Protein AF-A0A292Q7K5-F1 (afdb_monomer_lite)

Radius of gyration: 39.75 Å; chains: 1; bounding box: 75×48×120 Å

pLDDT: mean 90.68, std 8.89, range [57.94, 98.62]

Secondary structure (DSSP, 8-state):
-HHHHHHHHHHHHHHHHHHHHHHHHHHHHHHHHHHHHHHHHHHHHHHHHHHHHHHHHHHHHHHHHHHHHHHHHHHHHHHHHHHHHHHTT---HHHHHHHHT--PPP-S--HHHHHHTTSSTTPPP-THHHHHHHSS-HHHHTT---HHHHHHHHHHHH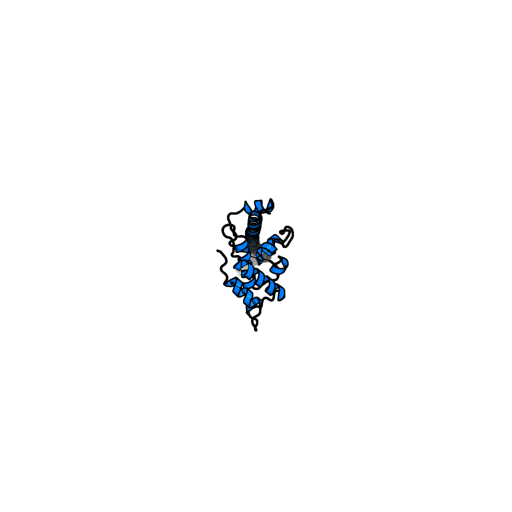HHH-SS-PBPHHHHHHHHHHHHHHHHTTS-TTTTT-SSPPHHHHHHHHHHHS--B-

Organism: NCBI:txid59557

Structure (mmCIF, N/CA/C/O backbone):
data_AF-A0A292Q7K5-F1
#
_entry.id   AF-A0A292Q7K5-F1
#
loop_
_atom_site.group_PDB
_atom_site.id
_atom_site.type_symbol
_atom_site.label_atom_id
_atom_site.label_alt_id
_atom_site.label_comp_id
_atom_site.label_asym_id
_atom_site.label_entity_id
_atom_site.label_seq_id
_atom_site.pdbx_PDB_ins_code
_atom_site.Cartn_x
_atom_site.Cartn_y
_atom_site.Cartn_z
_atom_site.occupancy
_atom_site.B_iso_or_equiv
_atom_site.auth_seq_id
_atom_site.auth_comp_id
_atom_site.auth_asym_id
_atom_site.auth_atom_id
_atom_site.pdbx_PDB_model_num
ATOM 1 N N . MET A 1 1 ? -46.861 -5.643 101.966 1.00 59.75 1 MET A N 1
ATOM 2 C CA . MET A 1 1 ? -46.716 -6.435 100.722 1.00 59.75 1 MET A CA 1
ATOM 3 C C . MET A 1 1 ? -47.326 -5.723 99.512 1.00 59.75 1 MET A C 1
ATOM 5 O O . MET A 1 1 ? -46.692 -5.736 98.468 1.00 59.75 1 MET A O 1
ATOM 9 N N . GLU A 1 2 ? -48.463 -5.030 99.649 1.00 62.25 2 GLU A N 1
ATOM 10 C CA . GLU A 1 2 ? -49.183 -4.361 98.541 1.00 62.25 2 GLU A CA 1
ATOM 11 C C . GLU A 1 2 ? -48.397 -3.256 97.806 1.00 62.25 2 GLU A C 1
ATOM 13 O O . GLU A 1 2 ? -48.367 -3.246 96.582 1.00 62.25 2 GLU A O 1
ATOM 18 N N . SER A 1 3 ? -47.678 -2.376 98.517 1.00 68.56 3 SER A N 1
ATOM 19 C CA . SER A 1 3 ? -46.889 -1.297 97.884 1.00 68.56 3 SER A CA 1
ATOM 20 C C . SER A 1 3 ? -45.790 -1.819 96.943 1.00 68.56 3 SER A C 1
ATOM 22 O O . SER A 1 3 ? -45.559 -1.242 95.886 1.00 68.56 3 SER A O 1
ATOM 24 N N . ARG A 1 4 ? -45.152 -2.949 97.274 1.00 69.81 4 ARG A N 1
ATOM 25 C CA . ARG A 1 4 ? -44.106 -3.559 96.437 1.00 69.81 4 ARG A CA 1
ATOM 26 C C . ARG A 1 4 ? -44.686 -4.245 95.195 1.00 69.81 4 ARG A C 1
ATOM 28 O O . ARG A 1 4 ? -44.057 -4.195 94.146 1.00 69.81 4 ARG A O 1
ATOM 35 N N . ALA A 1 5 ? -45.881 -4.832 95.308 1.00 69.50 5 ALA A N 1
ATOM 36 C CA . ALA A 1 5 ? -46.609 -5.404 94.173 1.00 69.50 5 ALA A CA 1
ATOM 37 C C . ALA A 1 5 ? -47.052 -4.310 93.180 1.00 69.50 5 ALA A C 1
ATOM 39 O O . ALA A 1 5 ? -46.844 -4.441 91.975 1.00 69.50 5 ALA A O 1
ATOM 40 N N . HIS A 1 6 ? -47.549 -3.183 93.697 1.00 72.19 6 HIS A N 1
ATOM 41 C CA . HIS A 1 6 ? -47.954 -2.035 92.885 1.00 72.19 6 HIS A CA 1
ATOM 42 C C . HIS A 1 6 ? -46.765 -1.371 92.160 1.00 72.19 6 HIS A C 1
ATOM 44 O O . HIS A 1 6 ? -46.890 -0.946 91.011 1.00 72.19 6 HIS A O 1
ATOM 50 N N . VAL A 1 7 ? -45.590 -1.305 92.800 1.00 74.94 7 VAL A N 1
ATOM 51 C CA . VAL A 1 7 ? -44.351 -0.840 92.147 1.00 74.94 7 VAL A CA 1
ATOM 52 C C . VAL A 1 7 ? -43.953 -1.789 91.009 1.00 74.94 7 VAL A C 1
ATOM 54 O O . VAL A 1 7 ? -43.733 -1.323 89.892 1.00 74.94 7 VAL A O 1
ATOM 57 N N . SER A 1 8 ? -43.986 -3.111 91.222 1.00 81.06 8 SER A N 1
ATOM 58 C CA . SER A 1 8 ? -43.651 -4.081 90.166 1.00 81.06 8 SER A CA 1
ATOM 59 C C . SER A 1 8 ? -44.613 -4.068 88.968 1.00 81.06 8 SER A C 1
ATOM 61 O O . SER A 1 8 ? -44.177 -4.236 87.831 1.00 81.06 8 SER A O 1
ATOM 63 N N . GLU A 1 9 ? -45.909 -3.814 89.173 1.00 86.44 9 GLU A N 1
ATOM 64 C CA . GLU A 1 9 ? -46.869 -3.668 88.066 1.00 86.44 9 GLU A CA 1
ATOM 65 C C . GLU A 1 9 ? -46.589 -2.423 87.213 1.00 86.44 9 GLU A C 1
ATOM 67 O O . GLU A 1 9 ? -46.677 -2.476 85.982 1.00 86.44 9 GLU A O 1
ATOM 72 N N . SER A 1 10 ? -46.199 -1.316 87.853 1.00 84.69 10 SER A N 1
ATOM 73 C CA . SER A 1 10 ? -45.839 -0.075 87.158 1.00 84.69 10 SER A CA 1
ATOM 74 C C . SER A 1 10 ? -44.553 -0.206 86.326 1.00 84.69 10 SER A C 1
ATOM 76 O O . SER A 1 10 ? -44.488 0.282 85.194 1.00 84.69 10 SER A O 1
ATOM 78 N N . GLU A 1 11 ? -43.559 -0.945 86.823 1.00 91.50 11 GLU A N 1
ATOM 79 C CA . GLU A 1 11 ? -42.323 -1.256 86.093 1.00 91.50 11 GLU A CA 1
ATOM 80 C C . GLU A 1 11 ? -42.604 -2.157 84.880 1.00 91.50 11 GLU A C 1
ATOM 82 O O . GLU A 1 11 ? -42.139 -1.877 83.774 1.00 91.50 11 GLU A O 1
ATOM 87 N N . ILE A 1 12 ? -43.454 -3.181 85.040 1.00 90.69 12 ILE A N 1
ATOM 88 C CA . ILE A 1 12 ? -43.890 -4.060 83.940 1.00 90.69 12 ILE A CA 1
ATOM 89 C C . ILE A 1 12 ? -44.630 -3.267 82.855 1.00 90.69 12 ILE A C 1
ATOM 91 O O . ILE A 1 12 ? -44.438 -3.517 81.6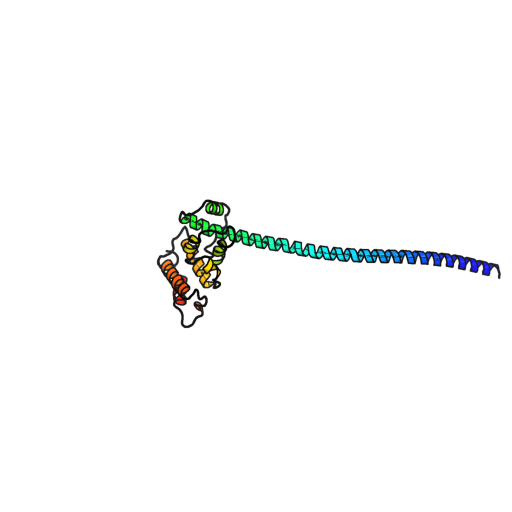62 1.00 90.69 12 ILE A O 1
ATOM 95 N N . ALA A 1 13 ? -45.487 -2.318 83.239 1.00 90.62 13 ALA A N 1
ATOM 96 C CA . ALA A 1 13 ? -46.201 -1.473 82.286 1.00 90.62 13 ALA A CA 1
ATOM 97 C C . ALA A 1 13 ? -45.246 -0.570 81.486 1.00 90.62 13 ALA A C 1
ATOM 99 O O . ALA A 1 13 ? -45.431 -0.405 80.278 1.00 90.62 13 ALA A O 1
ATOM 100 N N . THR A 1 14 ? -44.213 -0.030 82.139 1.00 93.88 14 THR A N 1
ATOM 101 C CA . THR A 1 14 ? -43.173 0.786 81.494 1.00 93.88 14 THR A CA 1
ATOM 102 C C . THR A 1 14 ? -42.346 -0.049 80.511 1.00 93.88 14 THR A C 1
ATOM 104 O O . THR A 1 14 ? -42.271 0.302 79.334 1.00 93.88 14 THR A O 1
ATOM 107 N N . LEU A 1 15 ? -41.860 -1.224 80.931 1.00 94.25 15 LEU A N 1
ATOM 108 C CA . LEU A 1 15 ? -41.117 -2.153 80.066 1.00 94.25 15 LEU A CA 1
ATOM 109 C C . LEU A 1 15 ? -41.929 -2.594 78.839 1.00 94.25 15 LEU A C 1
ATOM 111 O O . LEU A 1 15 ? -41.393 -2.705 77.739 1.00 94.25 15 LEU A O 1
ATOM 115 N N . LYS A 1 16 ? -43.243 -2.813 78.982 1.00 93.69 16 LYS A N 1
ATOM 116 C CA . LYS A 1 16 ? -44.119 -3.137 77.841 1.00 93.69 16 LYS A CA 1
ATOM 117 C C . LYS A 1 16 ? -44.179 -2.011 76.807 1.00 93.69 16 LYS A C 1
ATOM 119 O O . LYS A 1 16 ? -44.202 -2.306 75.612 1.00 93.69 16 LYS A O 1
ATOM 124 N N . LYS A 1 17 ? -44.215 -0.748 77.246 1.00 93.94 17 LYS A N 1
ATOM 125 C CA . LYS A 1 17 ? -44.195 0.412 76.340 1.00 93.94 17 LYS A CA 1
ATOM 126 C C . LYS A 1 17 ? -42.858 0.523 75.611 1.00 93.94 17 LYS A C 1
ATOM 128 O O . LYS A 1 17 ? -42.858 0.708 74.400 1.00 93.94 17 LYS A O 1
ATOM 133 N N . GLU A 1 18 ? -41.745 0.335 76.315 1.00 95.50 18 GLU A N 1
ATOM 134 C CA . GLU A 1 18 ? -40.409 0.330 75.704 1.00 95.50 18 GLU A CA 1
ATOM 135 C C . GLU A 1 18 ? -40.258 -0.792 74.669 1.00 95.50 18 GLU A C 1
ATOM 137 O O . GLU A 1 18 ? -39.782 -0.558 73.562 1.00 95.50 18 GLU A O 1
ATOM 142 N N . VAL A 1 19 ? -40.732 -2.006 74.974 1.00 95.06 19 VAL A N 1
ATOM 143 C CA . VAL A 1 19 ? -40.730 -3.129 74.019 1.00 95.06 19 VAL A CA 1
ATOM 144 C C . VAL A 1 19 ? -41.565 -2.817 72.775 1.00 95.06 19 VAL A C 1
ATOM 146 O O . VAL A 1 19 ? -41.163 -3.182 71.670 1.00 95.06 19 VAL A O 1
ATOM 149 N N . ALA A 1 20 ? -42.712 -2.150 72.927 1.00 94.25 20 ALA A N 1
ATOM 150 C CA . ALA A 1 20 ? -43.522 -1.720 71.790 1.00 94.25 20 ALA A CA 1
ATOM 151 C C . ALA A 1 20 ? -42.780 -0.682 70.930 1.00 94.25 20 ALA A C 1
ATOM 153 O O . ALA A 1 20 ? -42.693 -0.871 69.718 1.00 94.25 20 ALA A O 1
ATOM 154 N N . SER A 1 21 ? -42.168 0.328 71.560 1.00 95.81 21 SER A N 1
ATOM 155 C CA . SER A 1 21 ? -41.356 1.353 70.886 1.00 95.81 21 SER A CA 1
ATOM 156 C C . SER A 1 21 ? -40.204 0.736 70.087 1.00 95.81 21 SER A C 1
ATOM 158 O O . SER A 1 21 ? -40.083 0.963 68.886 1.00 95.81 21 SER A O 1
ATOM 160 N N . HIS A 1 22 ? -39.407 -0.143 70.706 1.00 95.94 22 HIS A N 1
ATOM 161 C CA . HIS A 1 22 ? -38.306 -0.825 70.016 1.00 95.94 22 HIS A CA 1
ATOM 162 C C . HIS A 1 22 ? -38.790 -1.688 68.840 1.00 95.94 22 HIS A C 1
ATOM 164 O O . HIS A 1 22 ? -38.084 -1.860 67.847 1.00 95.94 22 HIS A O 1
ATOM 170 N N . LYS A 1 23 ? -39.999 -2.256 68.923 1.00 96.12 23 LYS A N 1
ATOM 171 C CA . LYS A 1 23 ? -40.568 -3.063 67.838 1.00 96.12 23 LYS A CA 1
ATOM 172 C C . LYS A 1 23 ? -40.915 -2.209 66.616 1.00 96.12 23 LYS A C 1
ATOM 174 O O . LYS A 1 23 ? -40.721 -2.675 65.492 1.00 96.12 23 LYS A O 1
ATOM 179 N N . GLU A 1 24 ? -41.403 -0.990 66.833 1.00 95.31 24 GLU A N 1
ATOM 180 C CA . GLU A 1 24 ? -41.665 -0.011 65.773 1.00 95.31 24 GLU A CA 1
ATOM 181 C C . GLU A 1 24 ? -40.358 0.465 65.124 1.00 95.31 24 GLU A C 1
ATOM 183 O O . GLU A 1 24 ? -40.239 0.428 63.899 1.00 95.31 24 GLU A O 1
ATOM 188 N N . GLU A 1 25 ? -39.331 0.777 65.920 1.00 96.75 25 GLU A N 1
ATOM 189 C CA . GLU A 1 25 ? -37.997 1.139 65.411 1.00 96.75 25 GLU A CA 1
ATOM 190 C C . GLU A 1 25 ? -37.375 0.022 64.557 1.00 96.75 25 GLU A C 1
ATOM 192 O O . GLU A 1 25 ? -36.876 0.269 63.457 1.00 96.75 25 GLU A O 1
ATOM 197 N N . ILE A 1 26 ? -37.460 -1.239 65.003 1.00 95.94 26 ILE A N 1
ATOM 198 C CA . ILE A 1 26 ? -36.984 -2.399 64.229 1.00 95.94 26 ILE A CA 1
ATOM 199 C C . ILE A 1 26 ? -37.727 -2.520 62.891 1.00 95.94 26 ILE A C 1
ATOM 201 O O . ILE A 1 26 ? -37.127 -2.911 61.885 1.00 95.94 26 ILE A O 1
ATOM 205 N N . ALA A 1 27 ? -39.029 -2.226 62.861 1.00 95.25 27 ALA A N 1
ATOM 206 C CA . ALA A 1 27 ? -39.801 -2.242 61.623 1.00 95.25 27 ALA A CA 1
ATOM 207 C C . ALA A 1 27 ? -39.350 -1.125 60.666 1.00 95.25 27 ALA A C 1
ATOM 209 O O . ALA A 1 27 ? -39.164 -1.405 59.480 1.00 95.25 27 ALA A O 1
ATOM 210 N N . SER A 1 28 ? -39.093 0.081 61.186 1.00 96.69 28 SER A N 1
ATOM 211 C CA . SER A 1 28 ? -38.555 1.211 60.414 1.00 96.69 28 SER A CA 1
ATOM 212 C C . SER A 1 28 ? -37.192 0.880 59.799 1.00 96.69 28 SER A C 1
ATOM 214 O O . SER A 1 28 ? -37.030 0.925 58.579 1.00 96.69 28 SER A O 1
ATOM 216 N N . HIS A 1 29 ? -36.234 0.401 60.602 1.00 96.56 29 HIS A N 1
ATOM 217 C CA . HIS A 1 29 ? -34.905 0.025 60.105 1.00 96.56 29 HIS A CA 1
ATOM 218 C C . HIS A 1 29 ? -34.955 -1.081 59.035 1.00 96.56 29 HIS A C 1
ATOM 220 O O . HIS A 1 29 ? -34.148 -1.095 58.105 1.00 96.56 29 HIS A O 1
ATOM 226 N N . LYS A 1 30 ? -35.911 -2.019 59.110 1.00 96.56 30 LYS A N 1
ATOM 227 C CA . LYS A 1 30 ? -36.094 -3.036 58.056 1.00 96.56 30 LYS A CA 1
ATOM 228 C C . LYS A 1 30 ? -36.529 -2.430 56.721 1.00 96.56 30 LYS A C 1
ATOM 230 O O . LYS A 1 30 ? -36.103 -2.928 55.673 1.00 96.56 30 LYS A O 1
ATOM 235 N N . GLN A 1 31 ? -37.375 -1.402 56.746 1.00 95.25 31 GLN A N 1
ATOM 236 C CA . GLN A 1 31 ? -37.785 -0.694 55.534 1.00 95.25 31 GLN A CA 1
ATOM 237 C C . GLN A 1 31 ? -36.599 0.058 54.923 1.00 95.25 31 GLN A C 1
ATOM 239 O O . GLN A 1 31 ? -36.329 -0.120 53.736 1.00 95.25 31 GLN A O 1
ATOM 244 N N . GLU A 1 32 ? -35.818 0.774 55.735 1.00 96.94 32 GLU A N 1
ATOM 245 C CA . GLU A 1 32 ? -34.603 1.472 55.285 1.00 96.94 32 GLU A CA 1
ATOM 246 C C . GLU A 1 32 ? -33.572 0.514 54.670 1.00 96.94 32 GLU A C 1
ATOM 248 O O . GLU A 1 32 ? -33.086 0.751 53.567 1.00 96.94 32 GLU A O 1
ATOM 253 N N . ILE A 1 33 ? -33.300 -0.632 55.310 1.00 96.56 33 ILE A N 1
ATOM 254 C CA . ILE A 1 33 ? -32.404 -1.667 54.758 1.00 96.56 33 ILE A CA 1
ATOM 255 C C . ILE A 1 33 ? -32.897 -2.160 53.391 1.00 96.56 33 ILE A C 1
ATOM 257 O O . ILE A 1 33 ? -32.091 -2.479 52.514 1.00 96.56 33 ILE A O 1
ATOM 261 N N . THR A 1 34 ? -34.214 -2.256 53.204 1.00 96.00 34 THR A N 1
ATOM 262 C CA . THR A 1 34 ? -34.799 -2.679 51.927 1.00 96.00 34 THR A CA 1
ATOM 263 C C . THR A 1 34 ? -34.623 -1.600 50.858 1.00 96.00 34 THR A C 1
ATOM 265 O O . THR A 1 34 ? -34.217 -1.940 49.747 1.00 96.00 34 THR A O 1
ATOM 268 N N . SER A 1 35 ? -34.824 -0.322 51.206 1.00 96.44 35 SER A N 1
ATOM 269 C CA . SER A 1 35 ? -34.551 0.820 50.316 1.00 96.44 35 SER A CA 1
ATOM 270 C C . SER A 1 35 ? -33.082 0.860 49.898 1.00 96.44 35 SER A C 1
ATOM 272 O O . SER A 1 35 ? -32.769 0.808 48.710 1.00 96.44 35 SER A O 1
ATOM 274 N N . HIS A 1 36 ? -32.157 0.798 50.861 1.00 96.69 36 HIS A N 1
ATOM 275 C CA . HIS A 1 36 ? -30.720 0.796 50.579 1.00 96.69 36 HIS A CA 1
ATOM 276 C C . HIS A 1 36 ? -30.300 -0.388 49.696 1.00 96.69 36 HIS A C 1
ATOM 278 O O . HIS A 1 36 ? -29.427 -0.252 48.841 1.00 96.69 36 HIS A O 1
ATOM 284 N N . LYS A 1 37 ? -30.922 -1.568 49.845 1.00 96.44 37 LYS A N 1
ATOM 285 C CA . LYS A 1 37 ? -30.662 -2.708 48.946 1.00 96.44 37 LYS A CA 1
ATOM 286 C C . LYS A 1 37 ? -31.072 -2.421 47.503 1.00 96.44 37 LYS A C 1
ATOM 288 O O . LYS A 1 37 ? -30.364 -2.851 46.592 1.00 96.44 37 LYS A O 1
ATOM 293 N N . GLN A 1 38 ? -32.194 -1.735 47.295 1.00 94.44 38 GLN A N 1
ATOM 294 C CA . GLN A 1 38 ? -32.655 -1.346 45.961 1.00 94.44 38 GLN A CA 1
ATOM 295 C C . GLN A 1 38 ? -31.729 -0.293 45.345 1.00 94.44 38 GLN A C 1
ATOM 297 O O . GLN A 1 38 ? -31.312 -0.456 44.200 1.00 94.44 38 GLN A O 1
ATOM 302 N N . GLU A 1 39 ? -31.315 0.711 46.117 1.00 96.19 39 GLU A N 1
ATOM 303 C CA . GLU A 1 39 ? -30.347 1.727 45.680 1.00 96.19 39 GLU A CA 1
ATOM 304 C C . GLU A 1 39 ? -28.995 1.106 45.303 1.00 96.19 39 GLU A C 1
ATOM 306 O O . GLU A 1 39 ? -28.460 1.379 44.231 1.00 96.19 39 GLU A O 1
ATOM 311 N N . ILE A 1 40 ? -28.469 0.185 46.121 1.00 96.06 40 ILE A N 1
ATOM 312 C CA . ILE A 1 40 ? -27.233 -0.553 45.810 1.00 96.06 40 ILE A CA 1
ATOM 313 C C . ILE A 1 40 ? -27.373 -1.345 44.502 1.00 96.06 40 ILE A C 1
ATOM 315 O O . ILE A 1 40 ? -26.414 -1.438 43.733 1.00 96.06 40 ILE A O 1
ATOM 319 N N . ALA A 1 41 ? -28.540 -1.943 44.246 1.00 95.00 41 ALA A N 1
ATOM 320 C CA . ALA A 1 41 ? -28.792 -2.649 42.994 1.00 95.00 41 ALA A CA 1
ATOM 321 C C . ALA A 1 41 ? -28.828 -1.685 41.793 1.00 95.00 41 ALA A C 1
ATOM 323 O O . ALA A 1 41 ? -28.227 -2.004 40.766 1.00 95.00 41 ALA A O 1
ATOM 324 N N . SER A 1 42 ? -29.443 -0.505 41.942 1.00 96.12 42 SER A N 1
ATOM 325 C CA . SER A 1 42 ? -29.451 0.551 40.917 1.00 96.12 42 SER A CA 1
ATOM 326 C C . SER A 1 42 ? -28.036 1.028 40.591 1.00 96.12 42 SER A C 1
ATOM 328 O O . SER A 1 42 ? -27.600 0.940 39.444 1.00 96.12 42 SER A O 1
ATOM 330 N N . HIS A 1 43 ? -27.260 1.405 41.614 1.00 96.00 43 HIS A N 1
ATOM 331 C CA . HIS A 1 43 ? -25.881 1.864 41.438 1.00 96.00 43 HIS A CA 1
ATOM 332 C C . HIS A 1 43 ? -24.989 0.800 40.785 1.00 96.00 43 HIS A C 1
ATOM 334 O O . HIS A 1 43 ? -24.102 1.127 40.000 1.00 96.00 43 HIS A O 1
ATOM 340 N N . LYS A 1 44 ? -25.212 -0.495 41.055 1.00 95.81 44 LYS A N 1
ATOM 341 C CA . LYS A 1 44 ? -24.493 -1.570 40.349 1.00 95.81 44 LYS A CA 1
ATOM 342 C C . LYS A 1 44 ? -24.787 -1.582 38.848 1.00 95.81 44 LYS A C 1
ATOM 344 O O . LYS A 1 44 ? -23.867 -1.842 38.075 1.00 95.81 44 LYS A O 1
ATOM 349 N N . GLY A 1 45 ? -26.034 -1.323 38.453 1.00 94.56 45 GLY A N 1
ATOM 350 C CA . GLY A 1 45 ? -26.428 -1.205 37.049 1.00 94.56 45 GLY A CA 1
ATOM 351 C C . GLY A 1 45 ? -25.756 -0.013 36.369 1.00 94.56 45 GLY A C 1
ATOM 352 O O . GLY A 1 45 ? -25.139 -0.171 35.318 1.00 94.56 45 GLY A O 1
ATOM 353 N N . GLU A 1 46 ? -25.780 1.151 37.015 1.00 95.50 46 GLU A N 1
ATOM 354 C CA . GLU A 1 46 ? -25.122 2.369 36.518 1.00 95.50 46 GLU A CA 1
ATOM 355 C C . GLU A 1 46 ? -23.606 2.181 36.367 1.00 95.50 46 GLU A C 1
ATOM 357 O O . GLU A 1 46 ? -23.035 2.507 35.328 1.00 95.50 46 GLU A O 1
ATOM 362 N N . ILE A 1 47 ? -22.946 1.563 37.355 1.00 94.94 47 ILE A N 1
ATOM 363 C CA . ILE A 1 47 ? -21.511 1.247 37.286 1.00 94.94 47 ILE A CA 1
ATOM 364 C C . ILE A 1 47 ? -21.197 0.313 36.109 1.00 94.94 47 ILE A C 1
ATOM 366 O O . ILE A 1 47 ? -20.141 0.451 35.490 1.00 94.94 47 ILE A O 1
ATOM 370 N N . ALA A 1 48 ? -22.069 -0.653 35.804 1.00 93.12 48 ALA A N 1
ATOM 371 C CA . ALA A 1 48 ? -21.885 -1.529 34.650 1.00 93.12 48 ALA A CA 1
ATOM 372 C C . ALA A 1 48 ? -22.005 -0.748 33.330 1.00 93.12 48 ALA A C 1
ATOM 374 O O . ALA A 1 48 ? -21.107 -0.851 32.497 1.00 93.12 48 ALA A O 1
ATOM 375 N N . SER A 1 49 ? -23.028 0.103 33.194 1.00 93.94 49 SER A N 1
ATOM 376 C CA . SER A 1 49 ? -23.214 0.973 32.022 1.00 93.94 49 SER A CA 1
ATOM 377 C C . SER A 1 49 ? -22.015 1.899 31.805 1.00 93.94 49 SER A C 1
ATOM 379 O O . SER A 1 49 ? -21.444 1.951 30.719 1.00 93.94 49 SER A O 1
ATOM 381 N N . HIS A 1 50 ? -21.547 2.570 32.861 1.00 94.56 50 HIS A N 1
ATOM 382 C CA . HIS A 1 50 ? -20.381 3.449 32.764 1.00 94.56 50 HIS A CA 1
ATOM 383 C C . HIS A 1 50 ? -19.094 2.698 32.412 1.00 94.56 50 HIS A C 1
ATOM 385 O O . HIS A 1 50 ? -18.223 3.252 31.744 1.00 94.56 50 HIS A O 1
ATOM 391 N N . LYS A 1 51 ? -18.943 1.432 32.822 1.00 94.25 51 LYS A N 1
ATOM 392 C CA . LYS A 1 51 ? -17.799 0.614 32.390 1.00 94.25 51 LYS A CA 1
ATOM 393 C C . LYS A 1 51 ? -17.816 0.356 30.886 1.00 94.25 51 LYS A C 1
ATOM 395 O O . LYS A 1 51 ? -16.749 0.412 30.275 1.00 94.25 51 LYS A O 1
ATOM 400 N N . GLU A 1 52 ? -18.982 0.084 30.309 1.00 92.44 52 GLU A N 1
ATOM 401 C CA . GLU A 1 52 ? -19.135 -0.113 28.864 1.00 92.44 52 GLU A CA 1
ATOM 402 C C . GLU A 1 52 ? -18.839 1.183 28.098 1.00 92.44 52 GLU A C 1
ATOM 404 O O . GLU A 1 52 ? -18.015 1.177 27.185 1.00 92.44 52 GLU A O 1
ATOM 409 N N . GLU A 1 53 ? -19.386 2.318 28.542 1.00 91.56 53 GLU A N 1
ATOM 410 C CA . GLU A 1 53 ? -19.102 3.635 27.952 1.00 91.56 53 GLU A CA 1
ATOM 411 C C . GLU A 1 53 ? -17.607 3.985 27.998 1.00 91.56 53 GLU A C 1
ATOM 413 O O . GLU A 1 53 ? -17.032 4.422 26.999 1.00 91.56 53 GLU A O 1
ATOM 418 N N . ILE A 1 54 ? -16.942 3.752 29.137 1.00 90.19 54 ILE A N 1
ATOM 419 C CA . ILE A 1 54 ? -15.496 3.976 29.281 1.00 90.19 54 ILE A CA 1
ATOM 420 C C . ILE A 1 54 ? -14.700 3.071 28.332 1.00 90.19 54 ILE A C 1
ATOM 422 O O . ILE A 1 54 ? -13.670 3.502 27.813 1.00 90.19 54 ILE A O 1
ATOM 426 N N . ALA A 1 55 ? -15.135 1.828 28.106 1.00 89.00 55 ALA A N 1
ATOM 427 C CA . ALA A 1 55 ? -14.483 0.935 27.153 1.00 89.00 55 ALA A CA 1
ATOM 428 C C . ALA A 1 55 ? -14.606 1.475 25.719 1.00 89.00 55 ALA A C 1
ATOM 430 O O . ALA A 1 55 ? -13.588 1.641 25.047 1.00 89.00 55 ALA A O 1
ATOM 431 N N . SER A 1 56 ? -15.809 1.867 25.290 1.00 87.12 56 SER A N 1
ATOM 432 C CA . SER A 1 56 ? -16.030 2.458 23.963 1.00 87.12 56 SER A CA 1
ATOM 433 C C . SER A 1 56 ? -15.255 3.766 23.761 1.00 87.12 56 SER A C 1
ATOM 435 O O . SER A 1 56 ? -14.639 3.976 22.714 1.00 87.12 56 SER A O 1
ATOM 437 N N . LEU A 1 57 ? -15.207 4.631 24.779 1.00 87.00 57 LEU A N 1
ATOM 438 C CA . LEU A 1 57 ? -14.432 5.875 24.738 1.00 87.00 57 LEU A CA 1
ATOM 439 C C . LEU A 1 57 ? -12.919 5.641 24.671 1.00 87.00 57 LEU A C 1
ATOM 441 O O . LEU A 1 57 ? -12.203 6.504 24.172 1.00 87.00 57 LEU A O 1
ATOM 445 N N . LYS A 1 58 ? -12.413 4.501 25.154 1.00 84.94 58 LYS A N 1
ATOM 446 C CA . LYS A 1 58 ? -10.996 4.133 25.012 1.00 84.94 58 LYS A CA 1
ATOM 447 C C . LYS A 1 58 ? -10.659 3.615 23.615 1.00 84.94 58 LYS A C 1
ATOM 449 O O . LYS A 1 58 ? -9.538 3.829 23.161 1.00 84.94 58 LYS A O 1
ATOM 454 N N . GLU A 1 59 ? -11.603 2.971 22.935 1.00 84.25 59 GLU A N 1
ATOM 455 C CA . GLU A 1 59 ? -11.412 2.457 21.573 1.00 84.25 59 GLU A CA 1
ATOM 456 C C . GLU A 1 59 ? -11.533 3.542 20.492 1.00 84.25 59 GLU A C 1
ATOM 458 O O . GLU A 1 59 ? -10.860 3.475 19.466 1.00 84.25 59 GLU A O 1
ATOM 463 N N . GLY A 1 60 ? -12.349 4.578 20.708 1.00 84.94 60 GLY A N 1
ATOM 464 C CA . GLY A 1 60 ? -12.498 5.677 19.744 1.00 84.94 60 GLY A CA 1
ATOM 465 C C . GLY A 1 60 ? -11.170 6.361 19.356 1.00 84.94 60 GLY A C 1
ATOM 466 O O . GLY A 1 60 ? -10.877 6.486 18.165 1.00 84.94 60 GLY A O 1
ATOM 467 N N . PRO A 1 61 ? -10.327 6.780 20.322 1.00 83.81 61 PRO A N 1
ATOM 468 C CA . PRO A 1 61 ? -9.039 7.413 20.046 1.00 83.81 61 PRO A CA 1
ATOM 469 C C . PRO A 1 61 ? -8.049 6.526 19.286 1.00 83.81 61 PRO A C 1
ATOM 471 O O . PRO A 1 61 ? -7.315 7.042 18.444 1.00 83.81 61 PRO A O 1
ATOM 474 N N . THR A 1 62 ? -8.016 5.214 19.548 1.00 79.19 62 THR A N 1
ATOM 475 C CA . THR A 1 62 ? -7.110 4.296 18.836 1.00 79.19 62 THR A CA 1
ATOM 476 C C . THR A 1 62 ? -7.533 4.144 17.381 1.00 79.19 62 THR A C 1
ATOM 478 O O . THR A 1 62 ? -6.716 4.359 16.489 1.00 79.19 62 THR A O 1
ATOM 481 N N . GLN A 1 63 ? -8.824 3.914 17.128 1.00 80.50 63 GLN A N 1
ATOM 482 C CA . GLN A 1 63 ? -9.371 3.846 15.769 1.00 80.50 63 GLN A CA 1
ATOM 483 C C . GLN A 1 63 ? -9.153 5.154 14.996 1.00 80.50 63 GLN A C 1
ATOM 485 O O . GLN A 1 63 ? -8.801 5.140 13.814 1.00 80.50 63 GLN A O 1
ATOM 490 N N . MET A 1 64 ? -9.325 6.303 15.660 1.00 79.00 64 MET A N 1
ATOM 491 C CA . MET A 1 64 ? -9.093 7.604 15.035 1.00 79.00 64 MET A CA 1
ATOM 492 C C . MET A 1 64 ? -7.615 7.822 14.696 1.00 79.00 64 MET A C 1
ATOM 494 O O . MET A 1 64 ? -7.306 8.331 13.618 1.00 79.00 64 MET A O 1
ATOM 498 N N . ASN A 1 65 ? -6.700 7.405 15.574 1.00 80.38 65 ASN A N 1
ATOM 499 C CA . ASN A 1 65 ? -5.266 7.479 15.315 1.00 80.38 65 ASN A CA 1
ATOM 500 C C . ASN A 1 65 ? -4.846 6.566 14.151 1.00 80.38 65 ASN A C 1
ATOM 502 O O . ASN A 1 65 ? -4.100 6.998 13.274 1.00 80.38 65 ASN A O 1
ATOM 506 N N . ASP A 1 66 ? -5.381 5.346 14.080 1.00 79.00 66 ASP A N 1
ATOM 507 C CA . ASP A 1 66 ? -5.117 4.415 12.976 1.00 79.00 66 ASP A CA 1
ATOM 508 C C . ASP A 1 66 ? -5.631 4.964 11.636 1.00 79.00 66 ASP A C 1
ATOM 510 O O . ASP A 1 66 ? -4.936 4.914 10.615 1.00 79.00 66 ASP A O 1
ATOM 514 N N . CYS A 1 67 ? -6.820 5.576 11.637 1.00 78.81 67 CYS A N 1
ATOM 515 C CA . CYS A 1 67 ? -7.368 6.264 10.468 1.00 78.81 67 CYS A CA 1
ATOM 516 C C . CYS A 1 67 ? -6.484 7.447 10.040 1.00 78.81 67 CYS A C 1
ATOM 518 O O . CYS A 1 67 ? -6.189 7.611 8.853 1.00 78.81 67 CYS A O 1
ATOM 520 N N . LEU A 1 68 ? -5.993 8.242 10.994 1.00 79.56 68 LEU A N 1
ATOM 521 C CA . LEU A 1 68 ? -5.090 9.358 10.719 1.00 79.56 68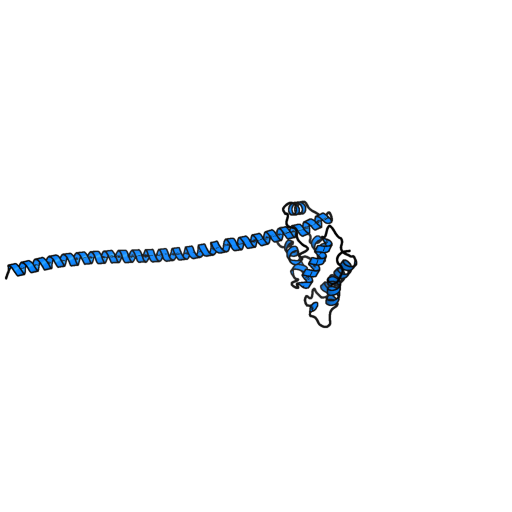 LEU A CA 1
ATOM 522 C C . LEU A 1 68 ? -3.755 8.880 10.125 1.00 79.56 68 LEU A C 1
ATOM 524 O O . LEU A 1 68 ? -3.275 9.461 9.149 1.00 79.56 68 LEU A O 1
ATOM 528 N N . LEU A 1 69 ? -3.172 7.803 10.655 1.00 77.69 69 LEU A N 1
ATOM 529 C CA . LEU A 1 69 ? -1.962 7.186 10.101 1.00 77.69 69 LEU A CA 1
ATOM 530 C C . LEU A 1 69 ? -2.197 6.675 8.671 1.00 77.69 69 LEU A C 1
ATOM 532 O O . LEU A 1 69 ? -1.388 6.929 7.780 1.00 77.69 69 LEU A O 1
ATOM 536 N N . SER A 1 70 ? -3.343 6.041 8.414 1.00 80.19 70 SER A N 1
ATOM 537 C CA . SER A 1 70 ? -3.736 5.612 7.065 1.00 80.19 70 SER A CA 1
ATOM 538 C C . SER A 1 70 ? -3.884 6.794 6.096 1.00 80.19 70 SER A C 1
ATOM 540 O O . SER A 1 70 ? -3.363 6.757 4.979 1.00 80.19 70 SER A O 1
ATOM 542 N N . LEU A 1 71 ? -4.547 7.875 6.517 1.00 79.19 71 LEU A N 1
ATOM 543 C CA . LEU A 1 71 ? -4.739 9.079 5.703 1.00 79.19 71 LEU A CA 1
ATOM 544 C C . LEU A 1 71 ? -3.420 9.802 5.428 1.00 79.19 71 LEU A C 1
ATOM 546 O O . LEU A 1 71 ? -3.160 10.207 4.297 1.00 79.19 71 LEU A O 1
ATOM 550 N N . THR A 1 72 ? -2.568 9.961 6.438 1.00 81.00 72 THR A N 1
ATOM 551 C CA . THR A 1 72 ? -1.245 10.584 6.273 1.00 81.00 72 THR A CA 1
ATOM 552 C C . THR A 1 72 ? -0.358 9.775 5.333 1.00 81.00 72 THR A C 1
ATOM 554 O O . THR A 1 72 ? 0.238 10.357 4.424 1.00 81.00 72 THR A O 1
ATOM 557 N N . LEU A 1 73 ? -0.332 8.446 5.468 1.00 82.81 73 LEU A N 1
ATOM 558 C CA . LEU A 1 73 ? 0.380 7.574 4.537 1.00 82.81 73 LEU A CA 1
ATOM 559 C C . LEU A 1 73 ? -0.167 7.722 3.112 1.00 82.81 73 LEU A C 1
ATOM 561 O O . LEU A 1 73 ? 0.614 7.934 2.182 1.00 82.81 73 LEU A O 1
ATOM 565 N N . ARG A 1 74 ? -1.497 7.697 2.945 1.00 86.88 74 ARG A N 1
ATOM 566 C CA . ARG A 1 74 ? -2.164 7.894 1.650 1.00 86.88 74 ARG A CA 1
ATOM 567 C C . ARG A 1 74 ? -1.733 9.203 0.987 1.00 86.88 74 ARG A C 1
ATOM 569 O O . ARG A 1 74 ? -1.331 9.175 -0.171 1.00 86.88 74 ARG A O 1
ATOM 576 N N . HIS A 1 75 ? -1.721 10.320 1.715 1.00 86.06 75 HIS A N 1
ATOM 577 C CA . HIS A 1 75 ? -1.269 11.608 1.175 1.00 86.06 75 HIS A CA 1
ATOM 578 C C . HIS A 1 75 ? 0.204 11.585 0.742 1.00 86.06 75 HIS A C 1
ATOM 580 O O . HIS A 1 75 ? 0.550 12.116 -0.315 1.00 86.06 75 HIS A O 1
ATOM 586 N N . VAL A 1 76 ? 1.090 10.954 1.523 1.00 88.25 76 VAL A N 1
ATOM 587 C CA . VAL A 1 76 ? 2.510 10.816 1.151 1.00 88.25 76 VAL A CA 1
ATOM 588 C C . VAL A 1 76 ? 2.660 10.003 -0.141 1.00 88.25 76 VAL A C 1
ATOM 590 O O . VAL A 1 76 ? 3.465 10.367 -0.999 1.00 88.25 76 VAL A O 1
ATOM 593 N N . ARG A 1 77 ? 1.879 8.929 -0.306 1.00 91.31 77 ARG A N 1
ATOM 594 C CA . ARG A 1 77 ? 1.880 8.102 -1.523 1.00 91.31 77 ARG A CA 1
ATOM 595 C C . ARG A 1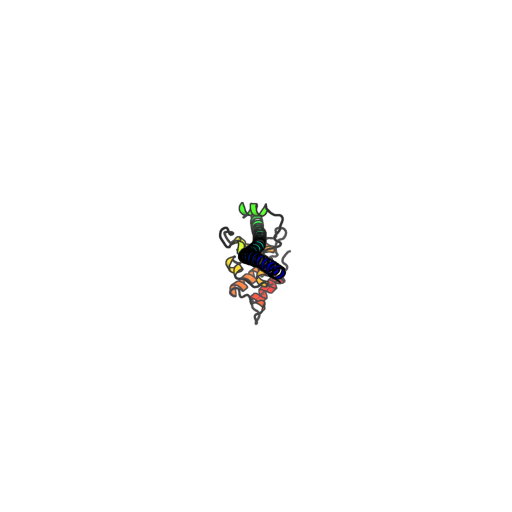 77 ? 1.278 8.834 -2.727 1.00 91.31 77 ARG A C 1
ATOM 597 O O . ARG A 1 77 ? 1.876 8.850 -3.801 1.00 91.31 77 ARG A O 1
ATOM 604 N N . GLU A 1 78 ? 0.158 9.542 -2.557 1.00 89.56 78 GLU A N 1
ATOM 605 C CA . GLU A 1 78 ? -0.432 10.358 -3.630 1.00 89.56 78 GLU A CA 1
ATOM 606 C C . GLU A 1 78 ? 0.562 11.395 -4.164 1.00 89.56 78 GLU A C 1
ATOM 608 O O . GLU A 1 78 ? 0.652 11.615 -5.376 1.00 89.56 78 GLU A O 1
ATOM 613 N N . ARG A 1 79 ? 1.351 12.002 -3.273 1.00 89.69 79 ARG A N 1
ATOM 614 C CA . ARG A 1 79 ? 2.396 12.965 -3.632 1.00 89.69 79 ARG A CA 1
ATOM 615 C C . ARG A 1 79 ? 3.531 12.350 -4.436 1.00 89.69 79 ARG A C 1
ATOM 617 O O . ARG A 1 79 ? 4.023 13.023 -5.341 1.00 89.69 79 ARG A O 1
ATOM 624 N N . PHE A 1 80 ? 3.941 11.116 -4.136 1.00 92.44 80 PHE A N 1
ATOM 625 C CA . PHE A 1 80 ? 4.978 10.414 -4.900 1.00 92.44 80 PHE A CA 1
ATOM 626 C C . PHE A 1 80 ? 4.588 10.326 -6.381 1.00 92.44 80 PHE A C 1
ATOM 628 O O . PHE A 1 80 ? 5.290 10.854 -7.246 1.00 92.44 80 PHE A O 1
ATOM 635 N N . ILE A 1 81 ? 3.399 9.781 -6.658 1.00 92.81 81 ILE A N 1
ATOM 636 C CA . ILE A 1 81 ? 2.879 9.649 -8.025 1.00 92.81 81 ILE A CA 1
ATOM 637 C C . ILE A 1 81 ? 2.652 11.027 -8.661 1.00 92.81 81 ILE A C 1
ATOM 639 O O . ILE A 1 81 ? 3.014 11.246 -9.814 1.00 92.81 81 ILE A O 1
ATOM 643 N N . SER A 1 82 ? 2.092 11.984 -7.916 1.00 92.69 82 SER A N 1
ATOM 644 C CA . SER A 1 82 ? 1.830 13.343 -8.418 1.00 92.69 82 SER A CA 1
ATOM 645 C C . SER A 1 82 ? 3.120 14.071 -8.812 1.00 92.69 82 SER A C 1
ATOM 647 O O . SER A 1 82 ? 3.173 14.749 -9.839 1.00 92.69 82 SER A O 1
ATOM 649 N N . THR A 1 83 ? 4.187 13.899 -8.029 1.00 91.19 83 THR A N 1
ATOM 650 C CA . THR A 1 83 ? 5.506 14.482 -8.312 1.00 91.19 83 THR A CA 1
ATOM 651 C C . THR A 1 83 ? 6.111 13.878 -9.570 1.00 91.19 83 THR A C 1
ATOM 653 O O . THR A 1 83 ? 6.636 14.618 -10.402 1.00 91.19 83 THR A O 1
ATOM 656 N N . TYR A 1 84 ? 5.982 12.561 -9.750 1.00 92.94 84 TYR A N 1
ATOM 657 C CA . TYR A 1 84 ? 6.400 11.905 -10.984 1.00 92.94 84 TYR A CA 1
ATOM 658 C C . TYR A 1 84 ? 5.609 12.408 -12.200 1.00 92.94 84 TYR A C 1
ATOM 660 O O . TYR A 1 84 ? 6.212 12.803 -13.194 1.00 92.94 84 TYR A O 1
ATOM 668 N N . LYS A 1 85 ? 4.278 12.531 -12.098 1.00 93.50 85 LYS A N 1
ATOM 669 C CA . LYS A 1 85 ? 3.455 13.130 -13.164 1.00 93.50 85 LYS A CA 1
ATOM 670 C C . LYS A 1 85 ? 3.908 14.542 -13.522 1.00 93.50 85 LYS A C 1
ATOM 672 O O . LYS A 1 85 ? 3.960 14.895 -14.694 1.00 93.50 85 LYS A O 1
ATOM 677 N N . ARG A 1 86 ? 4.286 15.351 -12.527 1.00 92.56 86 ARG A N 1
ATOM 678 C CA . ARG A 1 86 ? 4.846 16.689 -12.765 1.00 92.56 86 ARG A CA 1
ATOM 679 C C . ARG A 1 86 ? 6.177 16.625 -13.514 1.00 92.56 86 ARG A C 1
ATOM 681 O O . ARG A 1 86 ? 6.371 17.424 -14.422 1.00 92.56 86 ARG A O 1
ATOM 688 N N . LYS A 1 87 ? 7.063 15.683 -13.166 1.00 91.75 87 LYS A N 1
ATOM 689 C CA . LYS A 1 87 ? 8.352 15.467 -13.852 1.00 91.75 87 LYS A CA 1
ATOM 690 C C . LYS A 1 87 ? 8.161 15.198 -15.348 1.00 91.75 87 LYS A C 1
ATOM 692 O O . LYS A 1 87 ? 8.924 15.728 -16.146 1.00 91.75 87 LYS A O 1
ATOM 697 N N . ILE A 1 88 ? 7.157 14.404 -15.716 1.00 92.88 88 ILE A N 1
ATOM 698 C CA . ILE A 1 88 ? 6.895 14.027 -17.116 1.00 92.88 88 ILE A CA 1
ATOM 699 C C . ILE A 1 88 ? 5.934 14.978 -17.851 1.00 92.88 88 ILE A C 1
ATOM 701 O O . ILE A 1 88 ? 5.630 14.754 -19.015 1.00 92.88 88 ILE A O 1
ATOM 705 N N . GLY A 1 89 ? 5.457 16.046 -17.200 1.00 92.75 89 GLY A N 1
ATOM 706 C CA . GLY A 1 89 ? 4.555 17.025 -17.820 1.00 92.75 89 GLY A CA 1
ATOM 707 C C . GLY A 1 89 ? 3.076 16.620 -17.869 1.00 92.75 89 GLY A C 1
ATOM 708 O O . GLY A 1 89 ? 2.293 17.281 -18.542 1.00 92.75 89 GLY A O 1
ATOM 709 N N . GLU A 1 90 ? 2.666 15.590 -17.125 1.00 92.81 90 GLU A N 1
ATOM 710 C CA . GLU A 1 90 ? 1.287 15.069 -17.095 1.00 92.81 90 GLU A CA 1
ATOM 711 C C . GLU A 1 90 ? 0.516 15.413 -15.803 1.00 92.81 90 GLU A C 1
ATOM 713 O O . GLU A 1 90 ? -0.528 14.826 -15.491 1.00 92.81 90 GLU A O 1
ATOM 718 N N . ALA A 1 91 ? 1.027 16.340 -14.988 1.00 92.38 91 ALA A N 1
ATOM 719 C CA . ALA A 1 91 ? 0.369 16.731 -13.742 1.00 92.38 91 ALA A CA 1
ATOM 720 C C . ALA A 1 91 ? -0.974 17.437 -13.987 1.00 92.38 91 ALA A C 1
ATOM 722 O O . ALA A 1 91 ? -1.076 18.389 -14.755 1.00 92.38 91 ALA A O 1
ATOM 723 N N . THR A 1 92 ? -2.000 17.001 -13.257 1.00 91.19 92 THR A N 1
ATOM 724 C CA . THR A 1 92 ? -3.323 17.641 -13.214 1.00 91.19 92 THR A CA 1
ATOM 725 C C . THR A 1 92 ? -3.398 18.674 -12.082 1.00 91.19 92 THR A C 1
ATOM 727 O O . THR A 1 92 ? -2.573 18.636 -11.166 1.00 91.19 92 THR A O 1
ATOM 730 N N . PRO A 1 93 ? -4.422 19.549 -12.047 1.00 91.31 93 PRO A N 1
ATOM 731 C CA . PRO A 1 93 ? -4.644 20.437 -10.905 1.00 91.31 93 PRO A CA 1
ATOM 732 C C . PRO A 1 93 ? -4.740 19.703 -9.555 1.00 91.31 93 PRO A C 1
ATOM 734 O O . PRO A 1 93 ? -4.194 20.185 -8.567 1.00 91.31 93 PRO A O 1
ATOM 737 N N . ARG A 1 94 ? -5.346 18.502 -9.514 1.00 88.19 94 ARG A N 1
ATOM 738 C CA . ARG A 1 94 ? -5.385 17.652 -8.304 1.00 88.19 94 ARG A CA 1
ATOM 739 C C . ARG A 1 94 ? -3.982 17.229 -7.864 1.00 88.19 94 ARG A C 1
ATOM 741 O O . ARG A 1 94 ? -3.692 17.218 -6.673 1.00 88.19 94 ARG A O 1
ATOM 748 N N . ASP A 1 95 ? -3.113 16.897 -8.818 1.00 90.25 95 ASP A N 1
ATOM 749 C CA . ASP A 1 95 ? -1.725 16.521 -8.529 1.00 90.25 95 ASP A CA 1
ATOM 750 C C . ASP A 1 95 ? -0.935 17.718 -7.971 1.00 90.25 95 ASP A C 1
ATOM 752 O O . ASP A 1 95 ? -0.197 17.574 -6.997 1.00 90.25 95 ASP A O 1
ATOM 756 N N . LEU A 1 96 ? -1.116 18.913 -8.545 1.00 90.12 96 LEU A N 1
ATOM 757 C CA . LEU A 1 96 ? -0.478 20.143 -8.060 1.00 90.12 96 LEU A CA 1
ATOM 758 C C . LEU A 1 96 ? -0.937 20.507 -6.643 1.00 90.12 96 LEU A C 1
ATOM 760 O O . LEU A 1 96 ? -0.111 20.890 -5.813 1.00 90.12 96 LEU A O 1
ATOM 764 N N . GLU A 1 97 ? -2.223 20.325 -6.351 1.00 88.12 97 GLU A N 1
ATOM 765 C CA . GLU A 1 97 ? -2.779 20.528 -5.015 1.00 88.12 97 GLU A CA 1
ATOM 766 C C . GLU A 1 97 ? -2.173 19.554 -3.995 1.00 88.12 97 GLU A C 1
ATOM 768 O O . GLU A 1 97 ? -1.680 19.975 -2.945 1.00 88.12 97 GLU A O 1
ATOM 773 N N . ALA A 1 98 ? -2.099 18.262 -4.332 1.00 83.56 98 ALA A N 1
ATOM 774 C CA . ALA A 1 98 ? -1.465 17.257 -3.480 1.00 83.56 98 ALA A CA 1
ATOM 775 C C . ALA A 1 98 ? 0.009 17.602 -3.179 1.00 83.56 98 ALA A C 1
ATOM 777 O O . ALA A 1 98 ? 0.491 17.417 -2.056 1.00 83.56 98 ALA A O 1
ATOM 778 N N . ILE A 1 99 ? 0.731 18.156 -4.159 1.00 84.19 99 ILE A N 1
ATOM 779 C CA . ILE A 1 99 ? 2.128 18.588 -4.002 1.00 84.19 99 ILE A CA 1
ATOM 780 C C . ILE A 1 99 ? 2.250 19.849 -3.127 1.00 84.19 99 ILE A C 1
ATOM 782 O O . ILE A 1 99 ? 3.223 19.973 -2.380 1.00 84.19 99 ILE A O 1
ATOM 786 N N . ARG A 1 100 ? 1.276 20.763 -3.157 1.00 81.00 100 ARG A N 1
ATOM 787 C CA . ARG A 1 100 ? 1.299 22.007 -2.368 1.00 81.00 100 ARG A CA 1
ATOM 788 C C . ARG A 1 100 ? 1.211 21.764 -0.856 1.00 81.00 100 ARG A C 1
ATOM 790 O O . ARG A 1 100 ? 1.839 22.484 -0.087 1.00 81.00 100 ARG A O 1
ATOM 797 N N . HIS A 1 101 ? 0.472 20.742 -0.426 1.00 63.91 101 HIS A N 1
ATOM 798 C CA . HIS A 1 101 ? 0.065 20.553 0.976 1.00 63.91 101 HIS A CA 1
ATOM 799 C C . HIS A 1 101 ? 1.009 19.726 1.872 1.00 63.91 101 HIS A C 1
ATOM 801 O O . HIS A 1 101 ? 0.561 19.129 2.848 1.00 63.91 101 HIS A O 1
ATOM 807 N N . GLY A 1 102 ? 2.322 19.680 1.620 1.00 60.97 102 GLY A N 1
ATOM 808 C CA . GLY A 1 102 ? 3.198 18.890 2.496 1.00 60.97 102 GLY A CA 1
ATOM 809 C C . GLY A 1 102 ? 4.698 19.093 2.325 1.00 60.97 102 GLY A C 1
ATOM 810 O O . GLY A 1 102 ? 5.186 19.332 1.224 1.00 60.97 102 GLY A O 1
ATOM 811 N N . ASN A 1 103 ? 5.419 18.913 3.435 1.00 60.00 103 ASN A N 1
ATOM 812 C CA . ASN A 1 103 ? 6.886 18.866 3.502 1.00 60.00 103 ASN A CA 1
ATOM 813 C C . ASN A 1 103 ? 7.427 17.426 3.590 1.00 60.00 103 ASN A C 1
ATOM 815 O O . ASN A 1 103 ? 8.634 17.216 3.537 1.00 60.00 103 ASN A O 1
ATOM 819 N N . ASN A 1 104 ? 6.543 16.429 3.720 1.00 57.94 104 ASN A N 1
ATOM 820 C CA . ASN A 1 104 ? 6.933 15.024 3.790 1.00 57.94 104 ASN A CA 1
ATOM 821 C C . ASN A 1 104 ? 7.192 14.479 2.380 1.00 57.94 104 ASN A C 1
ATOM 823 O O . ASN A 1 104 ? 6.315 14.506 1.507 1.00 57.94 104 ASN A O 1
ATOM 827 N N . THR A 1 105 ? 8.410 13.984 2.175 1.00 59.66 105 THR A N 1
ATOM 828 C CA . THR A 1 105 ? 8.873 13.384 0.922 1.00 59.66 105 THR A CA 1
ATOM 829 C C . THR A 1 105 ? 8.749 11.870 1.016 1.00 59.66 105 THR A C 1
ATOM 831 O O . THR A 1 105 ? 9.234 11.256 1.963 1.00 59.66 105 THR A O 1
ATOM 834 N N . ALA A 1 106 ? 8.114 11.245 0.027 1.00 65.56 106 ALA A N 1
ATOM 835 C CA . ALA A 1 106 ? 8.215 9.805 -0.145 1.00 65.56 106 ALA A CA 1
ATOM 836 C C . ALA A 1 106 ? 9.670 9.445 -0.482 1.00 65.56 106 ALA A C 1
ATOM 838 O O . ALA A 1 106 ? 10.187 9.901 -1.496 1.00 65.56 106 ALA A O 1
ATOM 839 N N . HIS A 1 107 ? 10.328 8.629 0.346 1.00 68.19 107 HIS A N 1
ATOM 840 C CA . HIS A 1 107 ? 11.730 8.230 0.137 1.00 68.19 107 HIS A CA 1
ATOM 841 C C . HIS A 1 107 ? 11.965 7.348 -1.108 1.00 68.19 107 HIS A C 1
ATOM 843 O O . HIS A 1 107 ? 13.108 7.052 -1.439 1.00 68.19 107 HIS A O 1
ATOM 849 N N . GLY A 1 108 ? 10.898 6.935 -1.794 1.00 86.38 108 GLY A N 1
ATOM 850 C CA . GLY A 1 108 ? 10.927 6.087 -2.977 1.00 86.38 108 GLY A CA 1
ATOM 851 C C . GLY A 1 108 ? 9.547 5.503 -3.272 1.00 86.38 108 GLY A C 1
ATOM 852 O O . GLY A 1 108 ? 8.580 5.762 -2.538 1.00 86.38 108 GLY A O 1
ATOM 853 N N . GLY A 1 109 ? 9.483 4.711 -4.339 1.00 93.19 109 GLY A N 1
ATOM 854 C CA . GLY A 1 109 ? 8.291 3.953 -4.698 1.00 93.19 109 GLY A CA 1
ATOM 855 C C . GLY A 1 109 ? 7.924 2.930 -3.627 1.00 93.19 109 GLY A C 1
ATOM 856 O O . GLY A 1 109 ? 8.794 2.345 -2.984 1.00 93.19 109 GLY A O 1
ATOM 857 N N . ASP A 1 110 ? 6.625 2.733 -3.443 1.00 96.25 110 ASP A N 1
ATOM 858 C CA . ASP A 1 110 ? 6.049 1.680 -2.614 1.00 96.25 110 ASP A CA 1
ATOM 859 C C . ASP A 1 110 ? 4.906 1.050 -3.407 1.00 96.25 110 ASP A C 1
ATOM 861 O O . ASP A 1 110 ? 3.777 1.520 -3.366 1.00 96.25 110 ASP A O 1
ATOM 865 N N . ALA A 1 111 ? 5.220 0.020 -4.185 1.00 97.12 111 ALA A N 1
ATOM 866 C CA . ALA A 1 111 ? 4.332 -0.606 -5.150 1.00 97.12 111 ALA A CA 1
ATOM 867 C C . ALA A 1 111 ? 3.043 -1.106 -4.491 1.00 97.12 111 ALA A C 1
ATOM 869 O O . ALA A 1 111 ? 1.961 -0.927 -5.047 1.00 97.12 111 ALA A O 1
ATOM 870 N N . ALA A 1 112 ? 3.147 -1.686 -3.292 1.00 95.94 112 ALA A N 1
ATOM 871 C CA . ALA A 1 112 ? 1.996 -2.199 -2.563 1.00 95.94 112 ALA A CA 1
ATOM 872 C C . ALA A 1 112 ? 1.091 -1.060 -2.073 1.00 95.94 112 ALA A C 1
ATOM 874 O O . ALA A 1 112 ? -0.117 -1.097 -2.310 1.00 95.94 112 ALA A O 1
ATOM 875 N N . ALA A 1 113 ? 1.656 -0.033 -1.430 1.00 93.62 113 ALA A N 1
ATOM 876 C CA . ALA A 1 113 ? 0.870 1.098 -0.934 1.00 93.62 113 ALA A CA 1
ATOM 877 C C . ALA A 1 113 ? 0.327 1.981 -2.072 1.00 93.62 113 ALA A C 1
ATOM 879 O O . ALA A 1 113 ? -0.813 2.441 -2.022 1.00 93.62 113 ALA A O 1
ATOM 880 N N . ASP A 1 114 ? 1.110 2.186 -3.129 1.00 95.44 114 ASP A N 1
ATOM 881 C CA . ASP A 1 114 ? 0.717 2.978 -4.294 1.00 95.44 114 ASP A CA 1
ATOM 882 C C . ASP A 1 114 ? -0.394 2.297 -5.092 1.00 95.44 114 ASP A C 1
ATOM 884 O O . ASP A 1 114 ? -1.254 2.983 -5.646 1.00 95.44 114 ASP A O 1
ATOM 888 N N . ALA A 1 115 ? -0.422 0.959 -5.137 1.00 95.69 115 ALA A N 1
ATOM 889 C CA . ALA A 1 115 ? -1.490 0.227 -5.810 1.00 95.69 115 ALA A CA 1
ATOM 890 C C . ALA A 1 115 ? -2.839 0.401 -5.095 1.00 95.69 115 ALA A C 1
ATOM 892 O O . ALA A 1 115 ? -3.877 0.435 -5.758 1.00 95.69 115 ALA A O 1
ATOM 893 N N . GLN A 1 116 ? -2.840 0.581 -3.768 1.00 93.00 116 GLN A N 1
ATOM 894 C CA . GLN A 1 116 ? -4.060 0.850 -2.994 1.00 93.00 116 GLN A CA 1
ATOM 895 C C . GLN A 1 116 ? -4.676 2.217 -3.318 1.00 93.00 116 GLN A C 1
ATOM 897 O O . GLN A 1 116 ? -5.868 2.422 -3.105 1.00 93.00 116 GLN A O 1
ATOM 902 N N . LEU A 1 117 ? -3.907 3.159 -3.878 1.00 92.31 117 LEU A N 1
ATOM 903 C CA . LEU A 1 117 ? -4.448 4.456 -4.301 1.00 92.31 117 LEU A CA 1
ATOM 904 C C . LEU A 1 117 ? -5.444 4.344 -5.459 1.00 92.31 117 LEU A C 1
ATOM 906 O O . LEU A 1 117 ? -6.160 5.307 -5.725 1.00 92.31 117 LEU A O 1
ATOM 910 N N . TYR A 1 118 ? -5.467 3.213 -6.162 1.00 92.81 118 TYR A N 1
ATOM 911 C CA . TYR A 1 118 ? -6.369 2.946 -7.283 1.00 92.81 118 TYR A CA 1
ATOM 912 C C . TYR A 1 118 ? -7.626 2.171 -6.853 1.00 92.81 118 TYR A C 1
ATOM 914 O O . TYR A 1 118 ? -8.472 1.872 -7.693 1.00 92.81 118 TYR A O 1
ATOM 922 N N . GLU A 1 119 ? -7.767 1.851 -5.562 1.00 87.06 119 GLU A N 1
ATOM 923 C CA . GLU A 1 119 ? -8.956 1.202 -5.006 1.00 87.06 119 GLU A CA 1
ATOM 924 C C . GLU A 1 119 ? -9.990 2.221 -4.502 1.00 87.06 119 GLU A C 1
ATOM 926 O O . GLU A 1 119 ? -9.662 3.333 -4.085 1.00 87.06 119 GLU A O 1
ATOM 931 N N . GLY A 1 120 ? -11.256 1.800 -4.481 1.00 81.12 120 GLY A N 1
ATOM 932 C CA . GLY A 1 120 ? -12.346 2.540 -3.850 1.00 81.12 120 GLY A CA 1
ATOM 933 C C . GLY A 1 120 ? -12.844 3.770 -4.618 1.00 81.12 120 GLY A C 1
ATOM 934 O O . GLY A 1 120 ? -12.347 4.159 -5.676 1.00 81.12 120 GLY A O 1
ATOM 935 N N . VAL A 1 121 ? -13.892 4.387 -4.071 1.00 74.12 121 VAL A N 1
ATOM 936 C CA . VAL A 1 121 ? -14.502 5.598 -4.634 1.00 74.12 121 VAL A CA 1
ATOM 937 C C . VAL A 1 121 ? -13.547 6.779 -4.441 1.00 74.12 121 VAL A C 1
ATOM 939 O O . VAL A 1 121 ? -13.128 7.065 -3.324 1.00 74.12 121 VAL A O 1
ATOM 942 N N . GLY A 1 122 ? -13.205 7.475 -5.528 1.00 72.62 122 GLY A N 1
ATOM 943 C CA . GLY A 1 122 ? -12.279 8.618 -5.496 1.00 72.62 122 GLY A CA 1
ATOM 944 C C . GLY A 1 122 ? -10.792 8.259 -5.627 1.00 72.62 122 GLY A C 1
ATOM 945 O O . GLY A 1 122 ? -9.946 9.167 -5.611 1.00 72.62 122 GLY A O 1
ATOM 946 N N . GLY A 1 123 ? -10.479 6.969 -5.811 1.00 82.31 123 GLY A N 1
ATOM 947 C CA . GLY A 1 123 ? -9.144 6.488 -6.152 1.00 82.31 123 GLY A CA 1
ATOM 948 C C . GLY A 1 123 ? -8.588 7.127 -7.430 1.00 82.31 123 GLY A C 1
ATOM 949 O O . GLY A 1 123 ? -9.298 7.766 -8.217 1.00 82.31 123 GLY A O 1
ATOM 950 N N . ARG A 1 124 ? -7.278 6.992 -7.633 1.00 87.62 124 ARG A N 1
ATOM 951 C CA . ARG A 1 124 ? -6.609 7.479 -8.840 1.00 87.62 124 ARG A CA 1
ATOM 952 C C . ARG A 1 124 ? -7.178 6.758 -10.059 1.00 87.62 124 ARG A C 1
ATOM 954 O O . ARG A 1 124 ? -7.387 5.550 -10.052 1.00 87.62 124 ARG A O 1
ATOM 961 N N . THR A 1 125 ? -7.420 7.515 -11.120 1.00 81.50 125 THR A N 1
ATOM 962 C CA . THR A 1 125 ? -7.900 6.980 -12.396 1.00 81.50 125 THR A CA 1
ATOM 963 C C . THR A 1 125 ? -6.723 6.784 -13.349 1.00 81.50 125 THR A C 1
ATOM 965 O O . THR A 1 125 ? -5.695 7.443 -13.204 1.00 81.50 125 THR A O 1
ATOM 968 N N . HIS A 1 126 ? -6.881 5.896 -14.335 1.00 74.69 126 HIS A N 1
ATOM 969 C CA . HIS A 1 126 ? -5.898 5.645 -15.398 1.00 74.69 126 HIS A CA 1
ATOM 970 C C . HIS A 1 126 ? -4.533 5.160 -14.872 1.00 74.69 126 HIS A C 1
ATOM 972 O O . HIS A 1 126 ? -3.569 5.916 -14.766 1.00 74.69 126 HIS A O 1
ATOM 978 N N . GLY A 1 127 ? -4.426 3.857 -14.592 1.00 88.50 127 GLY A N 1
ATOM 979 C CA . GLY A 1 127 ? -3.217 3.207 -14.061 1.00 88.50 127 GLY A CA 1
ATOM 980 C C . GLY A 1 127 ? -1.983 3.202 -14.975 1.00 88.50 127 GLY A C 1
ATOM 981 O O . GLY A 1 127 ? -1.030 2.495 -14.669 1.00 88.50 127 GLY A O 1
ATOM 982 N N . LEU A 1 128 ? -1.960 3.965 -16.073 1.00 93.25 128 LEU A N 1
ATOM 983 C CA . LEU A 1 128 ? -0.813 4.045 -16.986 1.00 93.25 128 LEU A CA 1
ATOM 984 C C . LEU A 1 128 ? 0.439 4.567 -16.277 1.00 93.25 128 LEU A C 1
ATOM 986 O O . LEU A 1 128 ? 1.486 3.941 -16.368 1.00 93.25 128 LEU A O 1
ATOM 990 N N . ILE A 1 129 ? 0.309 5.625 -15.470 1.00 94.88 129 ILE A N 1
ATOM 991 C CA . ILE A 1 129 ? 1.417 6.153 -14.657 1.00 94.88 129 ILE A CA 1
ATOM 992 C C . ILE A 1 129 ? 1.953 5.095 -13.687 1.00 94.88 129 ILE A C 1
ATOM 994 O O . ILE A 1 129 ? 3.157 4.978 -13.470 1.00 94.88 129 ILE A O 1
ATOM 998 N N . PHE A 1 130 ? 1.057 4.295 -13.106 1.00 97.19 130 PHE A N 1
ATOM 999 C CA . PHE A 1 130 ? 1.458 3.189 -12.244 1.00 97.19 130 PHE A CA 1
ATOM 1000 C C . PHE A 1 130 ? 2.232 2.126 -13.036 1.00 97.19 130 PHE A C 1
ATOM 1002 O O . PHE A 1 130 ? 3.279 1.666 -12.588 1.00 97.19 130 PHE A O 1
ATOM 1009 N N . VAL A 1 131 ? 1.769 1.785 -14.242 1.00 97.12 131 VAL A N 1
ATOM 1010 C CA . VAL A 1 131 ? 2.469 0.863 -15.148 1.00 97.12 131 VAL A CA 1
ATOM 1011 C C . VAL A 1 131 ? 3.823 1.426 -15.589 1.00 97.12 131 VAL A C 1
ATOM 1013 O O . VAL A 1 131 ? 4.769 0.662 -15.739 1.00 97.12 131 VAL A O 1
ATOM 1016 N N . GLU A 1 132 ? 3.991 2.734 -15.757 1.00 95.81 132 GLU A N 1
ATOM 1017 C CA . GLU A 1 132 ? 5.309 3.316 -16.042 1.00 95.81 132 GLU A CA 1
ATOM 1018 C C . GLU A 1 132 ? 6.279 3.159 -14.870 1.00 95.81 132 GLU A C 1
ATOM 1020 O O . GLU A 1 132 ? 7.425 2.749 -15.072 1.00 95.81 132 GLU A O 1
ATOM 1025 N N . LEU A 1 133 ? 5.803 3.420 -13.651 1.00 96.75 133 LEU A N 1
ATOM 1026 C CA . LEU A 1 133 ? 6.594 3.324 -12.425 1.00 96.75 133 LEU A CA 1
ATOM 1027 C C . LEU A 1 133 ? 6.940 1.881 -12.052 1.00 96.75 133 LEU A C 1
ATOM 1029 O O . LEU A 1 133 ? 8.057 1.623 -11.615 1.00 96.75 133 LEU A O 1
ATOM 1033 N N . TYR A 1 134 ? 6.016 0.939 -12.229 1.00 97.88 134 TYR A N 1
ATOM 1034 C CA . TYR A 1 134 ? 6.142 -0.420 -11.691 1.00 97.88 134 TYR A CA 1
ATOM 1035 C C . TYR A 1 134 ? 6.185 -1.515 -12.762 1.00 97.88 134 TYR A C 1
ATOM 1037 O O . TYR A 1 134 ? 6.489 -2.661 -12.449 1.00 97.88 134 TYR A O 1
ATOM 1045 N N . ARG A 1 135 ? 5.903 -1.190 -14.031 1.00 97.88 135 ARG A N 1
ATOM 1046 C CA . ARG A 1 135 ? 5.803 -2.134 -15.168 1.00 97.88 135 ARG A CA 1
ATOM 1047 C C . ARG A 1 135 ? 4.793 -3.268 -14.967 1.00 97.88 135 ARG A C 1
ATOM 1049 O O . ARG A 1 135 ? 4.840 -4.269 -15.674 1.00 97.88 135 ARG A O 1
ATOM 1056 N N . MET A 1 136 ? 3.855 -3.083 -14.043 1.00 96.81 136 MET A N 1
ATOM 1057 C CA . MET A 1 136 ? 2.750 -3.989 -13.735 1.00 96.81 136 MET A CA 1
ATOM 1058 C C . MET A 1 136 ? 1.488 -3.168 -13.463 1.00 96.81 136 MET A C 1
ATOM 1060 O O . MET A 1 136 ? 1.581 -1.983 -13.139 1.00 96.81 136 MET A O 1
ATOM 1064 N N . THR A 1 137 ? 0.307 -3.769 -13.605 1.00 95.88 137 THR A N 1
ATOM 1065 C CA . THR A 1 137 ? -0.952 -3.078 -13.288 1.00 95.88 137 THR A CA 1
ATOM 1066 C C . THR A 1 137 ? -1.150 -2.980 -11.769 1.00 95.88 137 THR A C 1
ATOM 1068 O O . THR A 1 137 ? -0.649 -3.846 -11.044 1.00 95.88 137 THR A O 1
ATOM 1071 N N . PRO A 1 138 ? -1.905 -1.984 -11.257 1.00 96.31 138 PRO A N 1
ATOM 1072 C CA . PRO A 1 138 ? -2.225 -1.913 -9.828 1.00 96.31 138 PRO A CA 1
ATOM 1073 C C . PRO A 1 138 ? -2.836 -3.218 -9.299 1.00 96.31 138 PRO A C 1
ATOM 1075 O O . PRO A 1 138 ? -2.409 -3.735 -8.270 1.00 96.31 138 PRO A O 1
ATOM 1078 N N . SER A 1 139 ? -3.774 -3.800 -10.051 1.00 94.19 139 SER A N 1
ATOM 1079 C CA . SER A 1 139 ? -4.468 -5.037 -9.677 1.00 94.19 139 SER A CA 1
ATOM 1080 C C . SER A 1 139 ? -3.558 -6.264 -9.620 1.00 94.19 139 SER A C 1
ATOM 1082 O O . SER A 1 139 ? -3.828 -7.179 -8.846 1.00 94.19 139 SER A O 1
ATOM 1084 N N . ASP A 1 140 ? -2.498 -6.318 -10.428 1.00 95.38 140 ASP A N 1
ATOM 1085 C CA . ASP A 1 140 ? -1.529 -7.414 -10.356 1.00 95.38 140 ASP A CA 1
ATOM 1086 C C . ASP A 1 140 ? -0.584 -7.234 -9.172 1.00 95.38 140 ASP A C 1
ATOM 1088 O O . ASP A 1 140 ? -0.344 -8.189 -8.439 1.00 95.38 140 ASP A O 1
ATOM 1092 N N . VAL A 1 141 ? -0.116 -6.006 -8.925 1.00 97.06 141 VAL A N 1
ATOM 1093 C CA . VAL A 1 141 ? 0.760 -5.705 -7.782 1.00 97.06 141 VAL A CA 1
ATOM 1094 C C . VAL A 1 141 ? 0.059 -5.951 -6.446 1.00 97.06 141 VAL A C 1
ATOM 1096 O O . VAL A 1 141 ? 0.681 -6.484 -5.534 1.00 97.06 141 VAL A O 1
ATOM 1099 N N . GLN A 1 142 ? -1.241 -5.658 -6.332 1.00 94.81 142 GLN A N 1
ATOM 1100 C CA . GLN A 1 142 ? -2.038 -5.939 -5.123 1.00 94.81 142 GLN A CA 1
ATOM 1101 C C . GLN A 1 142 ? -2.046 -7.423 -4.720 1.00 94.81 142 GLN A C 1
ATOM 1103 O O . GLN A 1 142 ? -2.259 -7.750 -3.549 1.00 94.81 142 GLN A O 1
ATOM 1108 N N . LYS A 1 143 ? -1.830 -8.332 -5.678 1.00 95.81 143 LYS A N 1
ATOM 1109 C CA . LYS A 1 143 ? -1.791 -9.777 -5.423 1.00 95.81 143 LYS A CA 1
ATOM 1110 C C . LYS A 1 143 ? -0.426 -10.238 -4.917 1.00 95.81 143 LYS A C 1
ATOM 1112 O O . LYS A 1 143 ? -0.364 -11.304 -4.313 1.00 95.81 143 LYS A O 1
ATOM 1117 N N . ILE A 1 144 ? 0.627 -9.447 -5.132 1.00 96.62 144 ILE A N 1
ATOM 1118 C CA . ILE A 1 144 ? 1.999 -9.814 -4.785 1.00 96.62 144 ILE A CA 1
ATOM 1119 C C . ILE A 1 144 ? 2.213 -9.659 -3.280 1.00 96.62 144 ILE A C 1
ATOM 1121 O O . ILE A 1 144 ? 2.015 -8.577 -2.722 1.00 96.62 144 ILE A O 1
ATOM 1125 N N . ARG A 1 145 ? 2.654 -10.728 -2.615 1.00 96.12 145 ARG A N 1
ATOM 1126 C CA . ARG A 1 145 ? 3.010 -10.712 -1.182 1.00 96.12 145 ARG A CA 1
ATOM 1127 C C . ARG A 1 145 ? 4.509 -10.867 -0.941 1.00 96.12 145 ARG A C 1
ATOM 1129 O O . ARG A 1 145 ? 4.997 -10.483 0.121 1.00 96.12 145 ARG A O 1
ATOM 1136 N N . HIS A 1 146 ? 5.240 -11.364 -1.932 1.00 97.56 146 HIS A N 1
ATOM 1137 C CA . HIS A 1 146 ? 6.679 -11.566 -1.866 1.00 97.56 146 HIS A CA 1
ATOM 1138 C C . HIS A 1 146 ? 7.457 -10.253 -1.749 1.00 97.56 146 HIS A C 1
ATOM 1140 O O . HIS A 1 146 ? 7.450 -9.396 -2.642 1.00 97.56 146 HIS A O 1
ATOM 1146 N N . ARG A 1 147 ? 8.170 -10.118 -0.630 1.00 97.19 147 ARG A N 1
ATOM 1147 C CA . ARG A 1 147 ? 8.884 -8.902 -0.238 1.00 97.19 147 ARG A CA 1
ATOM 1148 C C . ARG A 1 147 ? 9.956 -8.513 -1.251 1.00 97.19 147 ARG A C 1
ATOM 1150 O O . ARG A 1 147 ? 10.066 -7.344 -1.602 1.00 97.19 147 ARG A O 1
ATOM 1157 N N . GLU A 1 148 ? 10.731 -9.475 -1.727 1.00 97.56 148 GLU A N 1
ATOM 1158 C CA . GLU A 1 148 ? 11.859 -9.263 -2.627 1.00 97.56 148 GLU A CA 1
ATOM 1159 C C . GLU A 1 148 ? 11.382 -8.790 -4.004 1.00 97.56 148 GLU A C 1
ATOM 1161 O O . GLU A 1 148 ? 12.024 -7.949 -4.633 1.00 97.56 148 GLU A O 1
ATOM 1166 N N . THR A 1 149 ? 10.225 -9.276 -4.462 1.00 98.19 149 THR A N 1
ATOM 1167 C CA . THR A 1 149 ? 9.592 -8.772 -5.686 1.00 98.19 149 THR A CA 1
ATOM 1168 C C . THR A 1 149 ? 9.154 -7.327 -5.508 1.00 98.19 149 THR A C 1
ATOM 1170 O O . THR A 1 149 ? 9.522 -6.482 -6.323 1.00 98.19 149 THR A O 1
ATOM 1173 N N . LEU A 1 150 ? 8.430 -7.026 -4.426 1.00 98.12 150 LEU A N 1
ATOM 1174 C CA . LEU A 1 150 ? 7.994 -5.662 -4.122 1.00 98.12 150 LEU A CA 1
ATOM 1175 C C . LEU A 1 150 ? 9.188 -4.707 -3.979 1.00 98.12 150 LEU A C 1
ATOM 1177 O O . LEU A 1 150 ? 9.145 -3.602 -4.507 1.00 98.12 150 LEU A O 1
ATOM 1181 N N . GLU A 1 151 ? 10.290 -5.134 -3.355 1.00 97.06 151 GLU A N 1
ATOM 1182 C CA . GLU A 1 151 ? 11.507 -4.321 -3.245 1.00 97.06 151 GLU A CA 1
ATOM 1183 C C . GLU A 1 151 ? 12.091 -3.984 -4.625 1.00 97.06 151 GLU A C 1
ATOM 1185 O O . GLU A 1 151 ? 12.466 -2.838 -4.872 1.00 97.06 151 GLU A O 1
ATOM 1190 N N . ILE A 1 152 ? 12.135 -4.945 -5.552 1.00 97.62 152 ILE A N 1
ATOM 1191 C CA . ILE A 1 152 ? 12.605 -4.700 -6.921 1.00 97.62 152 ILE A CA 1
ATOM 1192 C C . ILE A 1 152 ? 11.692 -3.709 -7.659 1.00 97.62 152 ILE A C 1
ATOM 1194 O O . ILE A 1 152 ? 12.203 -2.790 -8.307 1.00 97.62 152 ILE A O 1
ATOM 1198 N N . LEU A 1 153 ? 10.369 -3.832 -7.513 1.00 98.44 153 LEU A N 1
ATOM 1199 C CA . LEU A 1 153 ? 9.405 -2.870 -8.062 1.00 98.44 153 LEU A CA 1
ATOM 1200 C C . LEU A 1 153 ? 9.623 -1.460 -7.483 1.00 98.44 153 LEU A C 1
ATOM 1202 O O . LEU A 1 153 ? 9.695 -0.483 -8.232 1.00 98.44 153 LEU A O 1
ATOM 1206 N N . ASN A 1 154 ? 9.807 -1.363 -6.165 1.00 97.75 154 ASN A N 1
ATOM 1207 C CA . ASN A 1 154 ? 10.058 -0.111 -5.448 1.00 97.75 154 ASN A CA 1
ATOM 1208 C C . ASN A 1 154 ? 11.345 0.567 -5.920 1.00 97.75 154 ASN A C 1
ATOM 1210 O O . ASN A 1 154 ? 11.376 1.785 -6.113 1.00 97.75 154 ASN A O 1
ATOM 1214 N N . ILE A 1 155 ? 12.407 -0.212 -6.141 1.00 96.25 155 ILE A N 1
ATOM 1215 C CA . ILE A 1 155 ? 13.683 0.298 -6.649 1.00 96.25 155 ILE A CA 1
ATOM 1216 C C . ILE A 1 155 ? 13.497 0.905 -8.041 1.00 96.25 155 ILE A C 1
ATOM 1218 O O . ILE A 1 155 ? 13.936 2.032 -8.261 1.00 96.25 155 ILE A O 1
ATOM 1222 N N . HIS A 1 156 ? 12.831 0.208 -8.965 1.00 97.94 156 HIS A N 1
ATOM 1223 C CA . HIS A 1 156 ? 12.597 0.744 -10.309 1.00 97.94 156 HIS A CA 1
ATOM 1224 C C . HIS A 1 156 ? 11.771 2.028 -10.278 1.00 97.94 156 HIS A C 1
ATOM 1226 O O . HIS A 1 156 ? 12.196 3.021 -10.864 1.00 97.94 156 HIS A O 1
ATOM 1232 N N . ALA A 1 157 ? 10.658 2.054 -9.542 1.00 97.44 157 ALA A N 1
ATOM 1233 C CA . ALA A 1 157 ? 9.846 3.260 -9.411 1.00 97.44 157 ALA A CA 1
ATOM 1234 C C . ALA A 1 157 ? 10.637 4.433 -8.820 1.00 97.44 157 ALA A C 1
ATOM 1236 O O . ALA A 1 157 ? 10.495 5.561 -9.285 1.00 97.44 157 ALA A O 1
ATOM 1237 N N . SER A 1 158 ? 11.512 4.174 -7.843 1.00 95.50 158 SER A N 1
ATOM 1238 C CA . SER A 1 158 ? 12.375 5.205 -7.253 1.00 95.50 158 SER A CA 1
ATOM 1239 C C . SER A 1 158 ? 13.359 5.775 -8.276 1.00 95.50 158 SER A C 1
ATOM 1241 O O . SER A 1 158 ? 13.467 6.990 -8.402 1.00 95.50 158 SER A O 1
ATOM 1243 N N . VAL A 1 159 ? 14.021 4.912 -9.054 1.00 95.38 159 VAL A N 1
ATOM 1244 C CA . VAL A 1 159 ? 14.968 5.323 -10.106 1.00 95.38 159 VAL A CA 1
ATOM 1245 C C . VAL A 1 159 ? 14.258 6.079 -11.236 1.00 95.38 159 VAL A C 1
ATOM 1247 O O . VAL A 1 159 ? 14.767 7.083 -11.727 1.00 95.38 159 VAL A O 1
ATOM 1250 N N . VAL A 1 160 ? 13.063 5.635 -11.636 1.00 94.88 160 VAL A N 1
ATOM 1251 C CA . VAL A 1 160 ? 12.250 6.302 -12.666 1.00 94.88 160 VAL A CA 1
ATOM 1252 C C . VAL A 1 160 ? 11.745 7.665 -12.188 1.00 94.88 160 VAL A C 1
ATOM 1254 O O . VAL A 1 160 ? 11.726 8.624 -12.967 1.00 94.88 160 VAL A O 1
ATOM 1257 N N . ALA A 1 161 ? 11.348 7.778 -10.919 1.00 93.56 161 ALA A N 1
ATOM 1258 C CA . ALA A 1 161 ? 10.803 9.005 -10.350 1.00 93.56 161 ALA A CA 1
ATOM 1259 C C . ALA A 1 161 ? 11.869 10.049 -9.980 1.00 93.56 161 ALA A C 1
ATOM 1261 O O . ALA A 1 161 ? 11.541 11.232 -9.891 1.00 93.56 161 ALA A O 1
ATOM 1262 N N . ASP A 1 162 ? 13.129 9.643 -9.816 1.00 91.69 162 ASP A N 1
ATOM 1263 C CA . ASP A 1 162 ? 14.238 10.516 -9.427 1.00 91.69 162 ASP A CA 1
ATOM 1264 C C . ASP A 1 162 ? 14.408 11.695 -10.400 1.00 91.69 162 ASP A C 1
ATOM 1266 O O . ASP A 1 162 ? 14.594 11.518 -11.604 1.00 91.69 162 ASP A O 1
ATOM 1270 N N . THR A 1 163 ? 14.283 12.925 -9.902 1.00 87.38 163 THR A N 1
ATOM 1271 C CA . THR A 1 163 ? 14.398 14.143 -10.718 1.00 87.38 163 THR A CA 1
ATOM 1272 C C . THR A 1 163 ? 15.835 14.623 -10.884 1.00 87.38 163 THR A C 1
ATOM 1274 O O . THR A 1 163 ? 16.088 15.446 -11.758 1.00 87.38 163 THR A O 1
ATOM 1277 N N . ALA A 1 164 ? 16.752 14.171 -10.029 1.00 88.00 164 ALA A N 1
ATOM 1278 C CA . ALA A 1 164 ? 18.131 14.638 -10.000 1.00 88.00 164 ALA A CA 1
ATOM 1279 C C . ALA A 1 164 ? 19.042 13.763 -10.865 1.00 88.00 164 ALA A C 1
ATOM 1281 O O . ALA A 1 164 ? 19.919 14.286 -11.552 1.00 88.00 164 ALA A O 1
ATOM 1282 N N . VAL A 1 165 ? 18.832 12.444 -10.847 1.00 88.12 165 VAL A N 1
ATOM 1283 C CA . VAL A 1 165 ? 19.693 11.484 -11.547 1.00 88.12 165 VAL A CA 1
ATOM 1284 C C . VAL A 1 165 ? 18.853 10.492 -12.343 1.00 88.12 165 VAL A C 1
ATOM 1286 O O . VAL A 1 165 ? 17.822 10.012 -11.887 1.00 88.12 165 VAL A O 1
ATOM 1289 N N . THR A 1 166 ? 19.304 10.162 -13.553 1.00 89.81 166 THR A N 1
ATOM 1290 C CA . THR A 1 166 ? 18.658 9.140 -14.389 1.00 89.81 166 THR A CA 1
ATOM 1291 C C . THR A 1 166 ? 19.304 7.773 -14.160 1.00 89.81 166 THR A C 1
ATOM 1293 O O . THR A 1 166 ? 20.522 7.670 -14.012 1.00 89.81 166 THR A O 1
ATOM 1296 N N . GLY A 1 167 ? 18.489 6.715 -14.147 1.00 93.94 167 GLY A N 1
ATOM 1297 C CA . GLY A 1 167 ? 18.977 5.338 -14.083 1.00 93.94 167 GLY A CA 1
ATOM 1298 C C . GLY A 1 167 ? 19.825 4.917 -15.288 1.00 93.94 167 GLY A C 1
ATOM 1299 O O . GLY A 1 167 ? 19.701 5.474 -16.381 1.00 93.94 167 GLY A O 1
ATOM 1300 N N . THR A 1 168 ? 20.671 3.905 -15.105 1.00 96.50 168 THR A N 1
ATOM 1301 C CA . THR A 1 168 ? 21.484 3.338 -16.192 1.00 96.50 168 THR A CA 1
ATOM 1302 C C . THR A 1 168 ? 20.625 2.532 -17.175 1.00 96.50 168 THR A C 1
ATOM 1304 O O . THR A 1 168 ? 19.629 1.909 -16.801 1.00 96.50 168 THR A O 1
ATOM 1307 N N . SER A 1 169 ? 21.019 2.494 -18.453 1.00 96.31 169 SER A N 1
ATOM 1308 C CA . SER A 1 169 ? 20.350 1.660 -19.4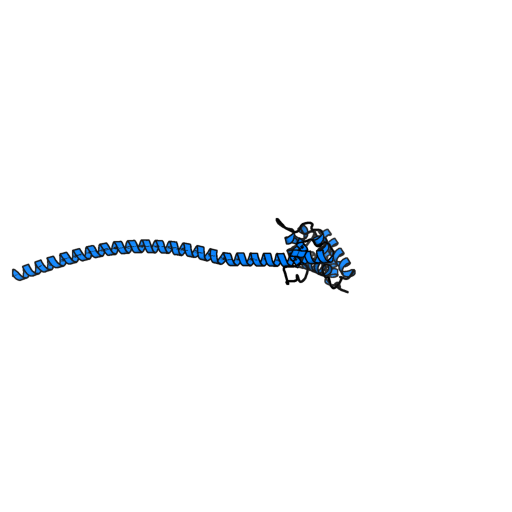67 1.00 96.31 169 SER A CA 1
ATOM 1309 C C . SER A 1 169 ? 20.406 0.170 -19.118 1.00 96.31 169 SER A C 1
ATOM 1311 O O . SER A 1 169 ? 19.438 -0.556 -19.340 1.00 96.31 169 SER A O 1
ATOM 1313 N N . GLU A 1 170 ? 21.514 -0.271 -18.517 1.00 97.50 170 GLU A N 1
ATOM 1314 C CA . GLU A 1 170 ? 21.693 -1.635 -18.023 1.00 97.50 170 GLU A CA 1
ATOM 1315 C C . GLU A 1 170 ? 20.671 -1.985 -16.933 1.00 97.50 170 GLU A C 1
ATOM 1317 O O . GLU A 1 170 ? 20.042 -3.044 -17.000 1.00 97.50 170 GLU A O 1
ATOM 1322 N N . PHE A 1 171 ? 20.447 -1.087 -15.966 1.00 98.19 171 PHE A N 1
ATOM 1323 C CA . PHE A 1 171 ? 19.446 -1.285 -14.919 1.00 98.19 171 PHE A CA 1
ATOM 1324 C C . PHE A 1 171 ? 18.046 -1.472 -15.515 1.00 98.19 171 PHE A C 1
ATOM 1326 O O . PHE A 1 171 ? 17.363 -2.442 -15.176 1.00 98.19 171 PHE A O 1
ATOM 1333 N N . TYR A 1 172 ? 17.640 -0.603 -16.446 1.00 97.88 172 TYR A N 1
ATOM 1334 C CA . TYR A 1 172 ? 16.330 -0.708 -17.093 1.00 97.88 172 TYR A CA 1
ATOM 1335 C C . TYR A 1 172 ? 16.180 -1.996 -17.912 1.00 97.88 172 TYR A C 1
ATOM 1337 O O . TYR A 1 172 ? 15.141 -2.652 -17.828 1.00 97.88 172 TYR A O 1
ATOM 1345 N N . ALA A 1 173 ? 17.217 -2.401 -18.652 1.00 98.06 173 ALA A N 1
ATOM 1346 C CA . ALA A 1 173 ? 17.201 -3.639 -19.430 1.00 98.06 173 ALA A CA 1
ATOM 1347 C C . ALA A 1 173 ? 17.095 -4.883 -18.531 1.00 98.06 173 ALA A C 1
ATOM 1349 O O . ALA A 1 173 ? 16.281 -5.774 -18.790 1.00 98.06 173 ALA A O 1
ATOM 1350 N N . ASN A 1 174 ? 17.868 -4.925 -17.442 1.00 98.38 174 ASN A N 1
ATOM 1351 C CA . ASN A 1 174 ? 17.800 -6.007 -16.462 1.00 98.38 174 ASN A CA 1
ATOM 1352 C C . ASN A 1 174 ? 16.419 -6.062 -15.793 1.00 98.38 174 ASN A C 1
ATOM 1354 O O . ASN A 1 174 ? 15.850 -7.146 -15.654 1.00 98.38 174 ASN A O 1
ATOM 1358 N N . PHE A 1 175 ? 15.855 -4.910 -15.413 1.00 98.50 175 PHE A N 1
ATOM 1359 C CA . PHE A 1 175 ? 14.534 -4.848 -14.785 1.00 98.50 175 PHE A CA 1
ATOM 1360 C C . PHE A 1 175 ? 13.434 -5.327 -15.733 1.00 98.50 175 PHE A C 1
ATOM 1362 O O . PHE A 1 175 ? 12.597 -6.146 -15.354 1.00 98.50 175 PHE A O 1
ATOM 1369 N N . GLN A 1 176 ? 13.466 -4.895 -16.994 1.00 98.31 176 GLN A N 1
ATOM 1370 C CA . GLN A 1 176 ? 12.517 -5.353 -18.005 1.00 98.31 176 GLN A CA 1
ATOM 1371 C C . GLN A 1 176 ? 12.606 -6.871 -18.229 1.00 98.31 176 GLN A C 1
ATOM 1373 O O . GLN A 1 176 ? 11.576 -7.534 -18.366 1.00 98.31 176 GLN A O 1
ATOM 1378 N N . ALA A 1 177 ? 13.817 -7.437 -18.231 1.00 98.31 177 ALA A N 1
ATOM 1379 C CA . ALA A 1 177 ? 14.009 -8.882 -18.318 1.00 98.31 177 ALA A CA 1
ATOM 1380 C C . ALA A 1 177 ? 13.408 -9.615 -17.106 1.00 98.31 177 ALA A C 1
ATOM 1382 O O . ALA A 1 177 ? 12.74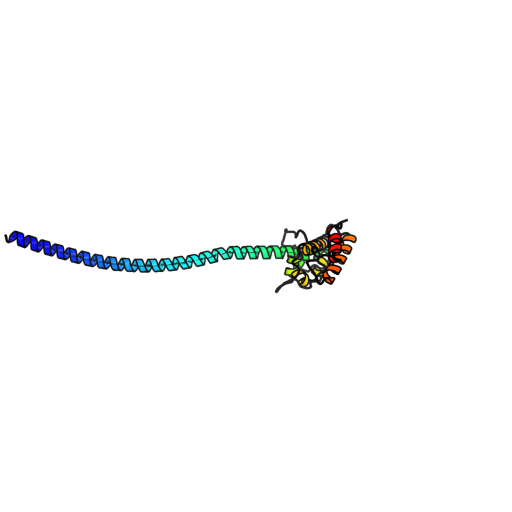9 -10.639 -17.286 1.00 98.31 177 ALA A O 1
ATOM 1383 N N . PHE A 1 178 ? 13.571 -9.073 -15.894 1.00 98.62 178 PHE A N 1
ATOM 1384 C CA . PHE A 1 178 ? 12.939 -9.617 -14.690 1.00 98.62 178 PHE A CA 1
ATOM 1385 C C . PHE A 1 178 ? 11.411 -9.616 -14.792 1.00 98.62 178 PHE A C 1
ATOM 1387 O O . PHE A 1 178 ? 10.809 -10.675 -14.638 1.00 98.62 178 PHE A O 1
ATOM 1394 N N . ILE A 1 179 ? 10.787 -8.480 -15.122 1.00 98.50 179 ILE A N 1
ATOM 1395 C CA . ILE A 1 179 ? 9.321 -8.378 -15.246 1.00 98.50 179 ILE A CA 1
ATOM 1396 C C . ILE A 1 179 ? 8.782 -9.354 -16.291 1.00 98.50 179 ILE A C 1
ATOM 1398 O O . ILE A 1 179 ? 7.766 -10.012 -16.060 1.00 98.50 179 ILE A O 1
ATOM 1402 N N . LYS A 1 180 ? 9.479 -9.492 -17.424 1.00 98.38 180 LYS A N 1
ATOM 1403 C CA . LYS A 1 180 ? 9.106 -10.433 -18.482 1.00 98.38 180 LYS A CA 1
ATOM 1404 C C . LYS A 1 180 ? 9.104 -11.877 -17.980 1.00 98.38 180 LYS A C 1
ATOM 1406 O O . LYS A 1 180 ? 8.113 -12.575 -18.173 1.00 98.38 180 LYS A O 1
ATOM 1411 N N . GLU A 1 181 ? 10.190 -12.329 -17.353 1.00 98.31 181 GLU A N 1
ATOM 1412 C CA . GLU A 1 181 ? 10.277 -13.709 -16.861 1.00 98.31 181 GLU A CA 1
ATOM 1413 C C . GLU A 1 181 ? 9.322 -13.948 -15.680 1.00 98.31 181 GLU A C 1
ATOM 1415 O O . GLU A 1 181 ? 8.680 -14.994 -15.632 1.00 98.31 181 GLU A O 1
ATOM 1420 N N . PHE A 1 182 ? 9.170 -12.979 -14.771 1.00 98.19 182 PHE A N 1
ATOM 1421 C CA . PHE A 1 182 ? 8.246 -13.067 -13.636 1.00 98.19 182 PHE A CA 1
ATOM 1422 C C . PHE A 1 182 ? 6.783 -13.150 -14.089 1.00 98.19 182 PHE A C 1
ATOM 1424 O O . PHE A 1 182 ? 6.029 -13.995 -13.622 1.00 98.19 182 PHE A O 1
ATOM 1431 N N . THR A 1 183 ? 6.380 -12.340 -15.069 1.00 97.31 183 THR A N 1
ATOM 1432 C CA . THR A 1 183 ? 5.021 -12.421 -15.631 1.00 97.31 183 THR A CA 1
ATOM 1433 C C . THR A 1 183 ? 4.821 -13.743 -16.376 1.00 97.31 183 THR A C 1
ATOM 1435 O O . THR A 1 183 ? 3.785 -14.389 -16.239 1.00 97.31 183 THR A O 1
ATOM 1438 N N . LYS A 1 184 ? 5.835 -14.197 -17.127 1.00 97.31 184 LYS A N 1
ATOM 1439 C CA . LYS A 1 184 ? 5.805 -15.480 -17.846 1.00 97.31 184 LYS A CA 1
ATOM 1440 C C . LYS A 1 184 ? 5.675 -16.683 -16.906 1.00 97.31 184 LYS A C 1
ATOM 1442 O O . LYS A 1 184 ? 5.076 -17.679 -17.301 1.00 97.31 184 LYS A O 1
ATOM 1447 N N . SER A 1 185 ? 6.202 -16.604 -15.683 1.00 96.06 185 SER A N 1
ATOM 1448 C CA . SER A 1 185 ? 6.030 -17.654 -14.670 1.00 96.06 185 SER A CA 1
ATOM 1449 C C . SER A 1 185 ? 4.651 -17.641 -13.998 1.00 96.06 185 SER A C 1
ATOM 1451 O O . SER A 1 185 ? 4.414 -18.446 -13.102 1.00 96.06 185 SER A O 1
ATOM 1453 N N . GLY A 1 186 ? 3.747 -16.741 -14.404 1.00 95.62 186 GLY A N 1
ATOM 1454 C CA . GLY A 1 186 ? 2.465 -16.535 -13.735 1.00 95.62 186 GLY A CA 1
ATOM 1455 C C . GLY A 1 186 ? 2.607 -15.791 -12.408 1.00 95.62 186 GLY A C 1
ATOM 1456 O O . GLY A 1 186 ? 1.829 -16.042 -11.493 1.00 95.62 186 GLY A O 1
ATOM 1457 N N . CYS A 1 187 ? 3.611 -14.914 -12.289 1.00 95.75 187 CYS A N 1
ATOM 1458 C CA . CYS A 1 187 ? 3.952 -14.197 -11.058 1.00 95.75 187 CYS A CA 1
ATOM 1459 C C . CYS A 1 187 ? 4.287 -15.144 -9.895 1.00 95.75 187 CYS A C 1
ATOM 1461 O O . CYS A 1 187 ? 3.933 -14.883 -8.748 1.00 95.75 187 CYS A O 1
ATOM 1463 N N . ASN A 1 188 ? 4.957 -16.263 -10.187 1.00 94.44 188 ASN A N 1
ATOM 1464 C CA . ASN A 1 188 ? 5.320 -17.244 -9.170 1.00 94.44 188 ASN A CA 1
ATOM 1465 C C . ASN A 1 188 ? 6.306 -16.650 -8.163 1.00 94.44 188 ASN A C 1
ATOM 1467 O O . ASN A 1 188 ? 7.479 -16.490 -8.474 1.00 94.44 188 ASN A O 1
ATOM 1471 N N . GLU A 1 189 ? 5.839 -16.388 -6.950 1.00 95.62 189 GLU A N 1
ATOM 1472 C CA . GLU A 1 189 ? 6.600 -15.775 -5.861 1.00 95.62 189 GLU A CA 1
ATOM 1473 C C . GLU A 1 189 ? 7.723 -16.654 -5.290 1.00 95.62 189 GLU A C 1
ATOM 1475 O O . GLU A 1 189 ? 8.632 -16.141 -4.648 1.00 95.62 189 GLU A O 1
ATOM 1480 N N . LYS A 1 190 ? 7.729 -17.963 -5.565 1.00 95.69 190 LYS A N 1
ATOM 1481 C CA . LYS A 1 190 ? 8.725 -18.904 -5.023 1.00 95.69 190 LYS A CA 1
ATOM 1482 C C . LYS A 1 190 ? 10.021 -18.968 -5.831 1.00 95.69 190 LYS A C 1
ATOM 1484 O O . LYS A 1 190 ? 10.868 -19.824 -5.581 1.00 95.69 190 LYS A O 1
ATOM 1489 N N . TYR A 1 191 ? 10.227 -18.057 -6.785 1.00 95.69 191 TYR A N 1
ATOM 1490 C CA . TYR A 1 191 ? 11.365 -18.103 -7.711 1.00 95.69 191 TYR A CA 1
ATOM 1491 C C . TYR A 1 191 ? 12.752 -18.062 -7.038 1.00 95.69 191 TYR A C 1
ATOM 1493 O O . TYR A 1 191 ? 13.752 -18.392 -7.679 1.00 95.69 191 TYR A O 1
ATOM 1501 N N . LEU A 1 192 ? 12.858 -17.641 -5.772 1.00 96.38 192 LEU A N 1
ATOM 1502 C CA . LEU A 1 192 ? 14.116 -17.675 -5.013 1.00 96.38 192 LEU A CA 1
ATOM 1503 C C . LEU A 1 192 ? 14.402 -19.027 -4.354 1.00 96.38 192 LEU A C 1
ATOM 1505 O O . LEU A 1 192 ? 15.567 -19.340 -4.114 1.00 96.38 192 LEU A O 1
ATOM 1509 N N . GLU A 1 193 ? 13.362 -19.815 -4.106 1.00 94.19 193 GLU A N 1
ATOM 1510 C CA . GLU A 1 193 ? 13.413 -21.084 -3.375 1.00 94.19 193 GLU A CA 1
ATOM 1511 C C . GLU A 1 193 ? 13.453 -22.292 -4.322 1.00 94.19 193 GLU A C 1
ATOM 1513 O O . GLU A 1 193 ? 13.947 -23.360 -3.960 1.00 94.19 193 GLU A O 1
ATOM 1518 N N . GLU A 1 194 ? 12.944 -22.130 -5.544 1.00 90.50 194 GLU A N 1
ATOM 1519 C CA . GLU A 1 194 ? 12.805 -23.217 -6.509 1.00 90.50 194 GLU A CA 1
ATOM 1520 C C . GLU A 1 194 ? 14.135 -23.801 -6.993 1.00 90.50 194 GLU A C 1
ATOM 1522 O O . GLU A 1 194 ? 15.079 -23.090 -7.359 1.00 90.50 194 GLU A O 1
ATOM 1527 N N . MET A 1 195 ? 14.154 -25.136 -7.066 1.00 86.75 195 MET A N 1
ATOM 1528 C CA . MET A 1 195 ? 15.225 -25.928 -7.658 1.00 86.75 195 MET A CA 1
ATOM 1529 C C . MET A 1 195 ? 14.649 -26.841 -8.754 1.00 86.75 195 MET A C 1
ATOM 1531 O O . MET A 1 195 ? 13.668 -27.540 -8.496 1.00 86.75 195 MET A O 1
ATOM 1535 N N . PRO A 1 196 ? 15.253 -26.880 -9.958 1.00 90.12 196 PRO A N 1
ATOM 1536 C CA . PRO A 1 196 ? 16.422 -26.103 -10.377 1.00 90.12 196 PRO A CA 1
ATOM 1537 C C . PRO A 1 196 ? 16.118 -24.600 -10.505 1.00 90.12 196 PRO A C 1
ATOM 1539 O O . PRO A 1 196 ? 14.975 -24.204 -10.723 1.00 90.12 196 PRO A O 1
ATOM 1542 N N . ARG A 1 197 ? 17.158 -23.761 -10.382 1.00 93.19 197 ARG A N 1
ATOM 1543 C CA . ARG A 1 197 ? 17.024 -22.297 -10.472 1.00 93.19 197 ARG A CA 1
ATOM 1544 C C . ARG A 1 197 ? 16.353 -21.889 -11.782 1.00 93.19 197 ARG A C 1
ATOM 1546 O O . ARG A 1 197 ? 16.802 -22.271 -12.862 1.00 93.19 197 ARG A O 1
ATOM 1553 N N . THR A 1 198 ? 15.318 -21.065 -11.673 1.00 95.94 198 THR A N 1
ATOM 1554 C CA . THR A 1 198 ? 14.540 -20.583 -12.817 1.00 95.94 198 THR A CA 1
ATOM 1555 C C . THR A 1 198 ? 15.179 -19.366 -13.491 1.00 95.94 198 THR A C 1
ATOM 1557 O O . THR A 1 198 ? 16.064 -18.702 -12.945 1.00 95.94 198 THR A O 1
ATOM 1560 N N . ASN A 1 199 ? 14.688 -19.007 -14.679 1.00 96.81 199 ASN A N 1
ATOM 1561 C CA . ASN A 1 199 ? 15.082 -17.759 -15.340 1.00 96.81 199 ASN A CA 1
ATOM 1562 C C . ASN A 1 199 ? 14.733 -16.520 -14.504 1.00 96.81 199 ASN A C 1
ATOM 1564 O O . ASN A 1 199 ? 15.488 -15.548 -14.509 1.00 96.81 199 ASN A O 1
ATOM 1568 N N . VAL A 1 200 ? 13.621 -16.566 -13.760 1.00 97.75 200 VAL A N 1
ATOM 1569 C CA . VAL A 1 200 ? 13.195 -15.485 -12.860 1.00 97.75 200 VAL A CA 1
ATOM 1570 C C . VAL A 1 200 ? 14.235 -15.272 -11.761 1.00 97.75 200 VAL A C 1
ATOM 1572 O O . VAL A 1 200 ? 14.632 -14.135 -11.514 1.00 97.75 200 VAL A O 1
ATOM 1575 N N . HIS A 1 201 ? 14.753 -16.360 -11.176 1.00 97.88 201 HIS A N 1
ATOM 1576 C CA . HIS A 1 201 ? 15.842 -16.317 -10.198 1.00 97.88 201 HIS A CA 1
ATOM 1577 C C . HIS A 1 201 ? 17.073 -15.584 -10.747 1.00 97.88 201 HIS A C 1
ATOM 1579 O O . HIS A 1 201 ? 17.615 -14.681 -10.111 1.00 97.88 201 HIS A O 1
ATOM 1585 N N . ALA A 1 202 ? 17.518 -15.957 -11.951 1.00 97.31 202 ALA A N 1
ATOM 1586 C CA . ALA A 1 202 ? 18.683 -15.342 -12.579 1.00 97.31 202 ALA A CA 1
ATOM 1587 C C . ALA A 1 202 ? 18.443 -13.858 -12.910 1.00 97.31 202 ALA A C 1
ATOM 1589 O O . ALA A 1 202 ? 19.317 -13.024 -12.669 1.00 97.31 202 ALA A O 1
ATOM 1590 N N . ALA A 1 203 ? 17.264 -13.517 -13.438 1.00 98.06 203 ALA A N 1
ATOM 1591 C CA . ALA A 1 203 ? 16.904 -12.143 -13.773 1.00 98.06 203 ALA A CA 1
ATOM 1592 C C . ALA A 1 203 ? 16.810 -11.251 -12.524 1.00 98.06 203 ALA A C 1
ATOM 1594 O O . ALA A 1 203 ? 17.326 -10.135 -12.538 1.00 98.06 203 ALA A O 1
ATOM 1595 N N . TYR A 1 204 ? 16.246 -11.761 -11.425 1.00 98.19 204 TYR A N 1
ATOM 1596 C CA . TYR A 1 204 ? 16.185 -11.062 -10.141 1.00 98.19 204 TYR A CA 1
ATOM 1597 C C . TYR A 1 204 ? 17.577 -10.625 -9.663 1.00 98.19 204 TYR A C 1
ATOM 1599 O O . TYR A 1 204 ? 17.799 -9.445 -9.381 1.00 98.19 204 TYR A O 1
ATOM 1607 N N . TRP A 1 205 ? 18.546 -11.548 -9.636 1.00 97.81 205 TRP A N 1
ATOM 1608 C CA . TRP A 1 205 ? 19.901 -11.233 -9.172 1.00 97.81 205 TRP A CA 1
ATOM 1609 C C . TRP A 1 205 ? 20.639 -10.257 -10.087 1.00 97.81 205 TRP A C 1
ATOM 1611 O O . TRP A 1 205 ? 21.411 -9.435 -9.591 1.00 97.81 205 TRP A O 1
ATOM 1621 N N . LYS A 1 206 ? 20.372 -10.290 -11.400 1.00 97.69 206 LYS A N 1
ATOM 1622 C CA . LYS A 1 206 ? 20.908 -9.286 -12.329 1.00 97.69 206 LYS A CA 1
ATOM 1623 C C . LYS A 1 206 ? 20.431 -7.886 -11.970 1.00 97.69 206 LYS A C 1
ATOM 1625 O O . LYS A 1 206 ? 21.255 -6.987 -11.881 1.00 97.69 206 LYS A O 1
ATOM 1630 N N . VAL A 1 207 ? 19.136 -7.699 -11.703 1.00 97.38 207 VAL A N 1
ATOM 1631 C CA . VAL A 1 207 ? 18.609 -6.393 -11.267 1.00 97.38 207 VAL A CA 1
ATOM 1632 C C . VAL A 1 207 ? 19.196 -5.995 -9.919 1.00 97.38 207 VAL A C 1
ATOM 1634 O O . VAL A 1 207 ? 19.654 -4.865 -9.754 1.00 97.38 207 VAL A O 1
ATOM 1637 N N . ARG A 1 208 ? 19.204 -6.924 -8.954 1.00 96.25 208 ARG A N 1
ATOM 1638 C CA . ARG A 1 208 ? 19.618 -6.649 -7.574 1.00 96.25 208 ARG A CA 1
ATOM 1639 C C . ARG A 1 208 ? 21.060 -6.156 -7.477 1.00 96.25 208 ARG A C 1
ATOM 1641 O O . ARG A 1 208 ? 21.328 -5.247 -6.693 1.00 96.25 208 ARG A O 1
ATOM 1648 N N . ASN A 1 209 ? 21.946 -6.735 -8.282 1.00 95.31 209 ASN A N 1
ATOM 1649 C CA . ASN A 1 209 ? 23.376 -6.435 -8.280 1.00 95.31 209 ASN A CA 1
ATOM 1650 C C . ASN A 1 209 ? 23.768 -5.352 -9.298 1.00 95.31 209 ASN A C 1
ATOM 1652 O O . ASN A 1 209 ? 24.936 -4.974 -9.365 1.00 95.31 209 ASN A O 1
ATOM 1656 N N . CYS A 1 210 ? 22.821 -4.853 -10.097 1.00 94.44 210 CYS A N 1
ATOM 1657 C CA . CYS A 1 210 ? 23.095 -3.847 -11.114 1.00 94.44 210 CYS A CA 1
ATOM 1658 C C . CYS A 1 210 ? 23.346 -2.468 -10.488 1.00 94.44 210 CYS A C 1
ATOM 1660 O O . CYS A 1 210 ? 22.668 -2.045 -9.543 1.00 94.44 210 CYS A O 1
ATOM 1662 N N . ARG A 1 211 ? 24.293 -1.723 -11.068 1.00 93.88 211 ARG A N 1
ATOM 1663 C CA . ARG A 1 211 ? 24.507 -0.316 -10.735 1.00 93.88 211 ARG A CA 1
ATOM 1664 C C . ARG A 1 211 ? 23.327 0.514 -11.249 1.00 93.88 211 ARG A C 1
ATOM 1666 O O . ARG A 1 211 ? 23.103 0.632 -12.451 1.00 93.88 211 ARG A O 1
ATOM 1673 N N . ARG A 1 212 ? 22.588 1.114 -10.315 1.00 92.88 212 ARG A N 1
ATOM 1674 C CA . ARG A 1 212 ? 21.318 1.808 -10.590 1.00 92.88 212 ARG A CA 1
ATOM 1675 C C . ARG A 1 212 ? 21.509 3.167 -11.256 1.00 92.88 212 ARG A C 1
ATOM 1677 O O . ARG A 1 212 ? 20.781 3.485 -12.186 1.00 92.88 212 ARG A O 1
ATOM 1684 N N . TYR A 1 213 ? 22.496 3.933 -10.797 1.00 89.81 213 TYR A N 1
ATOM 1685 C CA . TYR A 1 213 ? 22.774 5.300 -11.239 1.00 89.81 213 TYR A CA 1
ATOM 1686 C C . TYR A 1 213 ? 24.171 5.412 -11.854 1.00 89.81 213 TYR A C 1
ATOM 1688 O O . TYR A 1 213 ? 25.091 4.706 -11.422 1.00 89.81 213 TYR A O 1
ATOM 1696 N N . GLY A 1 214 ? 24.291 6.280 -12.863 1.00 74.75 214 GLY A N 1
ATOM 1697 C CA . GLY A 1 214 ? 25.543 6.609 -13.560 1.00 74.75 214 GLY A CA 1
ATOM 1698 C C . GLY A 1 214 ? 26.581 7.295 -12.687 1.00 74.75 214 GLY A C 1
ATOM 1699 O O . GLY A 1 214 ? 26.221 7.798 -11.603 1.00 74.75 214 GLY A O 1
#

Foldseek 3Di:
DVVVVVVVVVVVVVVVVVVVVVVVVVVVVVVVVVVVVVVVVVVVVVVVVVVVVVVVVVVVVVVVVVVVVLVVLLLQLLQLLLLLCVLVVNHDPVSVVSVVPDPDHDPWDQLQSNLCQQDDDPRDPDCVSVCQQQVDGSVVSPPDPQPLSRVLSRLSSRQSSDNPFHWDPQLVVLSVQLVVQCVVVVVPSCQCVDPPRDSNNVSSVSNVPDDTTD

Sequence (214 aa):
MESRAHVSESEIATLKKEVASHKEEIASHKQEITSHKQEIASHKGEIASHKEEIASLKEGPTQMNDCLLSLTLRHVRERFISTYKRKIGEATPRDLEAIRHGNNTAHGGDAAADAQLYEGVGGRTHGLIFVELYRMTPSDVQKIRHRETLEILNIHASVVADTAVTGTSEFYANFQAFIKEFTKSGCNEKYLEEMPRTNVHAAYWKVRNCRRYG